Protein 1FWO (pdb70)

Organism: Oryza sativa subsp. japonica (NCBI:txid39947)

Solvent-accessible surface area: 2816 Å² total; per-residue (Å²): 158,106,93,28,81,102,129,35,70,13,108,97,41,27,75,34,66,81,42,65,73,135,179,86,90,84,55,91,55,30,46,46,94,100,202

Radius of gyration: 10.12 Å; Cα contacts (8 Å, |Δi|>4): 50; chains: 1; bounding box: 28×20×8 Å

Sequence (35 aa):
DHVCDDNFSCPAGSTCSSAFGFRNLSLVWGCSPVEDHVCDDNFSCPAGSTCSSAFGFRNLSLVWGCSPVEDHVCDDNFSCPAGSTCSSAFGFRNLSLVWGCSPVEDHVCDDNFSCPAGSTCSSAFGFRNLSLVWGCSPVEDHVCDDNFSCPAGSTCSSAFGFRNLSLVWGCSPVEDHVCDDNFSCPAGSTCSSAFGFRNLSLVWGCSPVEDHVCDDNFSCPAGSTCSSAFGFRNLSLVWGCSPVEDHVCDDNFSCPAGSTCSSAFGFRNLSLVWGCSPVEDHVCDDNFSCPAGSTCSSAFGFRNLSLVWGCSPVEDHVCDDNFSCPAGSTCSSAFGFRNLSLVWGCSPVE

InterPro domains:
  IPR000118 Granulin [PF00396] (397-443)
  IPR000118 Granulin [SM00277] (386-443)
  IPR000169 Cysteine peptidase, cysteine active site [PS00139] (159-170)
  IPR000668 Peptidase C1A, papain C-terminal [PF00112] (141-357)
  IPR000668 Peptidase C1A, papain C-terminal [PR00705] (159-174)
  IPR000668 Peptidase C1A, papain C-terminal [PR00705] (302-312)
  IPR000668 Peptidase C1A, papain C-terminal [PR00705] (317-323)
  IPR000668 Peptidase C1A, papain C-terminal [SM00645] (141-357)
  IPR013128 Peptidase C1A [PTHR12411] (49-356)
  IPR013201 Cathepsin propeptide inhibitor domain (I29) [PF08246] (70-113)
  IPR013201 Cathepsin propeptide inhibitor domain (I29) [SM00848] (52-113)
  IPR025660 Cysteine peptidase, histidine active site [PS00639] (300-310)
  IPR025661 Cysteine peptidase, asparagine active site [PS00640] (317-336)
  IPR037277 Granulin superfamily [G3DSA:2.10.25.160] (381-446)
  IPR038765 Papain-like cysteine peptidase superfamily [SSF54001] (45-357)
  IPR039417 Papain-like cysteine endopeptidase [cd02248] (142-356)

Structure (mmCIF, N/CA/C/O backbone):
data_1FWO
#
_entry.id   1FWO
#
_cell.length_a   1.000
_cell.length_b   1.000
_cell.length_c   1.000
_cell.angle_alpha   90.00
_cell.angle_beta   90.00
_cell.angle_gamma   90.00
#
_symmetry.space_group_name_H-M   'P 1'
#
loop_
_atom_site.group_PDB
_atom_site.id
_atom_site.type_symbol
_atom_site.label_atom_id
_atom_site.label_alt_id
_atom_site.label_comp_id
_atom_site.label_asym_id
_atom_site.label_entity_id
_atom_site.label_seq_id
_atom_site.pdbx_PDB_ins_code
_atom_site.Cartn_x
_atom_site.Cartn_y
_atom_site.Cartn_z
_atom_site.occupancy
_atom_site.B_iso_or_equiv
_atom_site.auth_seq_id
_atom_site.auth_comp_id
_atom_site.auth_asym_id
_atom_site.auth_atom_id
_atom_site.pdbx_PDB_model_num
ATOM 1 N N . ASP A 1 1 ? -12.406 7.155 1.360 1.00 0.00 1 ASP A N 1
ATOM 2 C CA . ASP A 1 1 ? -11.278 6.376 0.771 1.00 0.00 1 ASP A CA 1
ATOM 3 C C . ASP A 1 1 ? -10.052 6.441 1.685 1.00 0.00 1 ASP A C 1
ATOM 4 O O . ASP A 1 1 ? -9.922 7.328 2.504 1.00 0.00 1 ASP A O 1
ATOM 15 N N . HIS A 1 2 ? -9.150 5.507 1.547 1.00 0.00 2 HIS A N 1
ATOM 16 C CA . HIS A 1 2 ? -7.929 5.517 2.405 1.00 0.00 2 HIS A CA 1
ATOM 17 C C . HIS A 1 2 ? -6.739 6.071 1.615 1.00 0.00 2 HIS A C 1
ATOM 18 O O . HIS A 1 2 ? -6.893 6.574 0.519 1.00 0.00 2 HIS A O 1
ATOM 32 N N . VAL A 1 3 ? -5.555 5.984 2.157 1.00 0.00 3 VAL A N 1
ATOM 33 C CA . VAL A 1 3 ? -4.365 6.509 1.426 1.00 0.00 3 VAL A CA 1
ATOM 34 C C . VAL A 1 3 ? -3.073 6.071 2.122 1.00 0.00 3 VAL A C 1
ATOM 35 O O . VAL A 1 3 ? -2.611 6.705 3.050 1.00 0.00 3 VAL A O 1
ATOM 48 N N . CYS A 1 4 ? -2.485 4.993 1.679 1.00 0.00 4 CYS A N 1
ATOM 49 C CA . CYS A 1 4 ? -1.222 4.516 2.314 1.00 0.00 4 CYS A CA 1
ATOM 50 C C . CYS A 1 4 ? -0.014 5.196 1.662 1.00 0.00 4 CYS A C 1
ATOM 51 O O . CYS A 1 4 ? 0.016 5.417 0.468 1.00 0.00 4 CYS A O 1
ATOM 58 N N . ASP A 1 5 ? 0.981 5.529 2.438 1.00 0.00 5 ASP A N 1
ATOM 59 C CA . ASP A 1 5 ? 2.186 6.193 1.862 1.00 0.00 5 ASP A CA 1
ATOM 60 C C . ASP A 1 5 ? 1.777 7.443 1.076 1.00 0.00 5 ASP A C 1
ATOM 61 O O . ASP A 1 5 ? 1.664 8.521 1.624 1.00 0.00 5 ASP A O 1
ATOM 70 N N . ASP A 1 6 ? 1.554 7.308 -0.203 1.00 0.00 6 ASP A N 1
ATOM 71 C CA . ASP A 1 6 ? 1.154 8.491 -1.018 1.00 0.00 6 ASP A CA 1
ATOM 72 C C . ASP A 1 6 ? 0.297 8.047 -2.206 1.00 0.00 6 ASP A C 1
ATOM 73 O O . ASP A 1 6 ? -0.916 8.036 -2.139 1.00 0.00 6 ASP A O 1
ATOM 82 N N . ASN A 1 7 ? 0.918 7.677 -3.293 1.00 0.00 7 ASN A N 1
ATOM 83 C CA . ASN A 1 7 ? 0.139 7.231 -4.483 1.00 0.00 7 ASN A CA 1
ATOM 84 C C . ASN A 1 7 ? -0.576 5.912 -4.179 1.00 0.00 7 ASN A C 1
ATOM 85 O O . ASN A 1 7 ? -0.156 4.855 -4.607 1.00 0.00 7 ASN A O 1
ATOM 96 N N . PHE A 1 8 ? -1.652 5.965 -3.443 1.00 0.00 8 PHE A N 1
ATOM 97 C CA . PHE A 1 8 ? -2.391 4.714 -3.109 1.00 0.00 8 PHE A CA 1
ATOM 98 C C . PHE A 1 8 ? -3.726 5.057 -2.442 1.00 0.00 8 PHE A C 1
ATOM 99 O O . PHE A 1 8 ? -3.890 6.118 -1.874 1.00 0.00 8 PHE A O 1
ATOM 116 N N . SER A 1 9 ? -4.683 4.172 -2.507 1.00 0.00 9 SER A N 1
ATOM 117 C CA . SER A 1 9 ? -6.001 4.463 -1.873 1.00 0.00 9 SER A CA 1
ATOM 118 C C . SER A 1 9 ? -6.903 3.227 -1.911 1.00 0.00 9 SER A C 1
ATOM 119 O O . SER A 1 9 ? -6.826 2.413 -2.809 1.00 0.00 9 SER A O 1
ATOM 127 N N . CYS A 1 10 ? -7.762 3.088 -0.938 1.00 0.00 10 CYS A N 1
ATOM 128 C CA . CYS A 1 10 ? -8.679 1.913 -0.906 1.00 0.00 10 CYS A CA 1
ATOM 129 C C . CYS A 1 10 ? -9.892 2.229 -0.023 1.00 0.00 10 CYS A C 1
ATOM 130 O O . CYS A 1 10 ? -9.741 2.616 1.118 1.00 0.00 10 CYS A O 1
ATOM 137 N N . PRO A 1 11 ? -11.058 2.060 -0.586 1.00 0.00 11 PRO A N 1
ATOM 138 C CA . PRO A 1 11 ? -12.312 2.340 0.159 1.00 0.00 11 PRO A CA 1
ATOM 139 C C . PRO A 1 11 ? -12.541 1.283 1.242 1.00 0.00 11 PRO A C 1
ATOM 140 O O . PRO A 1 11 ? -13.543 0.597 1.252 1.00 0.00 11 PRO A O 1
ATOM 151 N N . ALA A 1 12 ? -11.617 1.146 2.155 1.00 0.00 12 ALA A N 1
ATOM 152 C CA . ALA A 1 12 ? -11.782 0.132 3.236 1.00 0.00 12 ALA A CA 1
ATOM 153 C C . ALA A 1 12 ? -12.255 -1.199 2.648 1.00 0.00 12 ALA A C 1
ATOM 154 O O . ALA A 1 12 ? -12.850 -2.012 3.327 1.00 0.00 12 ALA A O 1
ATOM 161 N N . GLY A 1 13 ? -11.991 -1.431 1.392 1.00 0.00 13 GLY A N 1
ATOM 162 C CA . GLY A 1 13 ? -12.422 -2.711 0.763 1.00 0.00 13 GLY A CA 1
ATOM 163 C C . GLY A 1 13 ? -11.202 -3.610 0.563 1.00 0.00 13 GLY A C 1
ATOM 164 O O . GLY A 1 13 ? -11.257 -4.606 -0.131 1.00 0.00 13 GLY A O 1
ATOM 168 N N . SER A 1 14 ? -10.099 -3.264 1.169 1.00 0.00 14 SER A N 1
ATOM 169 C CA . SER A 1 14 ? -8.869 -4.092 1.020 1.00 0.00 14 SER A CA 1
ATOM 170 C C . SER A 1 14 ? -7.812 -3.639 2.031 1.00 0.00 14 SER A C 1
ATOM 171 O O . SER A 1 14 ? -8.106 -2.937 2.978 1.00 0.00 14 SER A O 1
ATOM 179 N N . THR A 1 15 ? -6.583 -4.034 1.840 1.00 0.00 15 THR A N 1
ATOM 180 C CA . THR A 1 15 ? -5.513 -3.621 2.793 1.00 0.00 15 T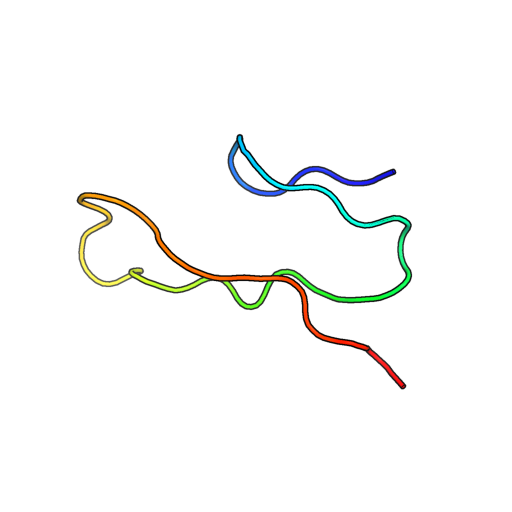HR A CA 1
ATOM 181 C C . THR A 1 15 ? -4.239 -3.250 2.032 1.00 0.00 15 THR A C 1
ATOM 182 O O . THR A 1 15 ? -4.010 -3.705 0.930 1.00 0.00 15 THR A O 1
ATOM 193 N N . CYS A 1 16 ? -3.409 -2.427 2.610 1.00 0.00 16 CYS A N 1
ATOM 194 C CA . CYS A 1 16 ? -2.152 -2.027 1.914 1.00 0.00 16 CYS A CA 1
ATOM 195 C C . CYS A 1 16 ? -1.093 -3.122 2.052 1.00 0.00 16 CYS A C 1
ATOM 196 O O . CYS A 1 16 ? -0.447 -3.249 3.073 1.00 0.00 16 CYS A O 1
ATOM 203 N N . SER A 1 17 ? -0.906 -3.912 1.030 1.00 0.00 17 SER A N 1
ATOM 204 C CA . SER A 1 17 ? 0.117 -4.994 1.104 1.00 0.00 17 SER A CA 1
ATOM 205 C C . SER A 1 17 ? 1.418 -4.440 1.690 1.00 0.00 17 SER A C 1
ATOM 206 O O . SER A 1 17 ? 2.047 -5.055 2.528 1.00 0.00 17 SER A O 1
ATOM 214 N N . SER A 1 18 ? 1.819 -3.278 1.254 1.00 0.00 18 SER A N 1
ATOM 215 C CA . SER A 1 18 ? 3.074 -2.669 1.780 1.00 0.00 18 SER A CA 1
ATOM 216 C C . SER A 1 18 ? 4.279 -3.557 1.463 1.00 0.00 18 SER A C 1
ATOM 217 O O . SER A 1 18 ? 4.389 -4.669 1.942 1.00 0.00 18 SER A O 1
ATOM 225 N N . ALA A 1 19 ? 5.187 -3.068 0.665 1.00 0.00 19 ALA A N 1
ATOM 226 C CA . ALA A 1 19 ? 6.392 -3.871 0.319 1.00 0.00 19 ALA A CA 1
ATOM 227 C C . ALA A 1 19 ? 7.636 -2.981 0.372 1.00 0.00 19 ALA A C 1
ATOM 228 O O . ALA A 1 19 ? 7.563 -1.821 0.725 1.00 0.00 19 ALA A O 1
ATOM 235 N N . PHE A 1 20 ? 8.777 -3.508 0.025 1.00 0.00 20 PHE A N 1
ATOM 236 C CA . PHE A 1 20 ? 10.015 -2.677 0.062 1.00 0.00 20 PHE A CA 1
ATOM 237 C C . PHE A 1 20 ? 10.190 -2.058 1.452 1.00 0.00 20 PHE A C 1
ATOM 238 O O . PHE A 1 20 ? 10.158 -0.854 1.613 1.00 0.00 20 PHE A O 1
ATOM 255 N N . GLY A 1 21 ? 10.369 -2.870 2.459 1.00 0.00 21 GLY A N 1
ATOM 256 C CA . GLY A 1 21 ? 10.539 -2.321 3.835 1.00 0.00 21 GLY A CA 1
ATOM 257 C C . GLY A 1 21 ? 11.957 -2.604 4.336 1.00 0.00 21 GLY A C 1
ATOM 258 O O . GLY A 1 21 ? 12.228 -2.554 5.519 1.00 0.00 21 GLY A O 1
ATOM 262 N N . PHE A 1 22 ? 12.865 -2.900 3.446 1.00 0.00 22 PHE A N 1
ATOM 263 C CA . PHE A 1 22 ? 14.267 -3.186 3.875 1.00 0.00 22 PHE A CA 1
ATOM 264 C C . PHE A 1 22 ? 15.155 -1.961 3.634 1.00 0.00 22 PHE A C 1
ATOM 265 O O . PHE A 1 22 ? 16.361 -2.021 3.763 1.00 0.00 22 PHE A O 1
ATOM 282 N N . ARG A 1 23 ? 14.566 -0.852 3.280 1.00 0.00 23 ARG A N 1
ATOM 283 C CA . ARG A 1 23 ? 15.373 0.378 3.024 1.00 0.00 23 ARG A CA 1
ATOM 284 C C . ARG A 1 23 ? 14.491 1.461 2.395 1.00 0.00 23 ARG A C 1
ATOM 285 O O . ARG A 1 23 ? 14.757 2.640 2.519 1.00 0.00 23 ARG A O 1
ATOM 306 N N . ASN A 1 24 ? 13.444 1.065 1.721 1.00 0.00 24 ASN A N 1
ATOM 307 C CA . ASN A 1 24 ? 12.532 2.057 1.082 1.00 0.00 24 ASN A CA 1
ATOM 308 C C . ASN A 1 24 ? 13.282 2.905 0.050 1.00 0.00 24 ASN A C 1
ATOM 309 O O . ASN A 1 24 ? 13.678 4.022 0.317 1.00 0.00 24 ASN A O 1
ATOM 320 N N . LEU A 1 25 ? 13.461 2.386 -1.134 1.00 0.00 25 LEU A N 1
ATOM 321 C CA . LEU A 1 25 ? 14.163 3.163 -2.197 1.00 0.00 25 LEU A CA 1
ATOM 322 C C . LEU A 1 25 ? 13.236 3.328 -3.404 1.00 0.00 25 LEU A C 1
ATOM 323 O O . LEU A 1 25 ? 13.653 3.722 -4.475 1.00 0.00 25 LEU A O 1
ATOM 339 N N . SER A 1 26 ? 11.977 3.025 -3.232 1.00 0.00 26 SER A N 1
ATOM 340 C CA . SER A 1 26 ? 11.006 3.156 -4.358 1.00 0.00 26 SER A CA 1
ATOM 341 C C . SER A 1 26 ? 9.595 2.804 -3.873 1.00 0.00 26 SER A C 1
ATOM 342 O O . SER A 1 26 ? 8.613 3.345 -4.341 1.00 0.00 26 SER A O 1
ATOM 350 N N . LEU A 1 27 ? 9.492 1.901 -2.934 1.00 0.00 27 LEU A N 1
ATOM 351 C CA . LEU A 1 27 ? 8.150 1.510 -2.411 1.00 0.00 27 LEU A CA 1
ATOM 352 C C . LEU A 1 27 ? 7.255 1.015 -3.549 1.00 0.00 27 LEU A C 1
ATOM 353 O O . LEU A 1 27 ? 6.853 1.772 -4.410 1.00 0.00 27 LEU A O 1
ATOM 369 N N . VAL A 1 28 ? 6.940 -0.252 -3.557 1.00 0.00 28 VAL A N 1
ATOM 370 C CA . VAL A 1 28 ? 6.070 -0.797 -4.638 1.00 0.00 28 VAL A CA 1
ATOM 371 C C . VAL A 1 28 ? 5.175 -1.912 -4.088 1.00 0.00 28 VAL A C 1
ATOM 372 O O . VAL A 1 28 ? 5.632 -2.994 -3.778 1.00 0.00 28 VAL A O 1
ATOM 385 N N . TRP A 1 29 ? 3.901 -1.655 -3.967 1.00 0.00 29 TRP A N 1
ATOM 386 C CA . TRP A 1 29 ? 2.969 -2.698 -3.440 1.00 0.00 29 TRP A CA 1
ATOM 387 C C . TRP A 1 29 ? 1.555 -2.450 -3.976 1.00 0.00 29 TRP A C 1
ATOM 388 O O . TRP A 1 29 ? 1.370 -1.755 -4.955 1.00 0.00 29 TRP A O 1
ATOM 409 N N . GLY A 1 30 ? 0.554 -3.013 -3.352 1.00 0.00 30 GLY A N 1
ATOM 410 C CA . GLY A 1 30 ? -0.837 -2.799 -3.847 1.00 0.00 30 GLY A CA 1
ATOM 411 C C . GLY A 1 30 ? -1.839 -3.027 -2.713 1.00 0.00 30 GLY A C 1
ATOM 412 O O . GLY A 1 30 ? -1.471 -3.187 -1.566 1.00 0.00 30 GLY A O 1
ATOM 416 N N . CYS A 1 31 ? -3.107 -3.042 -3.030 1.00 0.00 31 CYS A N 1
ATOM 417 C CA . CYS A 1 31 ? -4.142 -3.257 -1.979 1.00 0.00 31 CYS A CA 1
ATOM 418 C C . CYS A 1 31 ? -4.602 -4.719 -1.982 1.00 0.00 31 CYS A C 1
ATOM 419 O O . CYS A 1 31 ? -4.716 -5.339 -3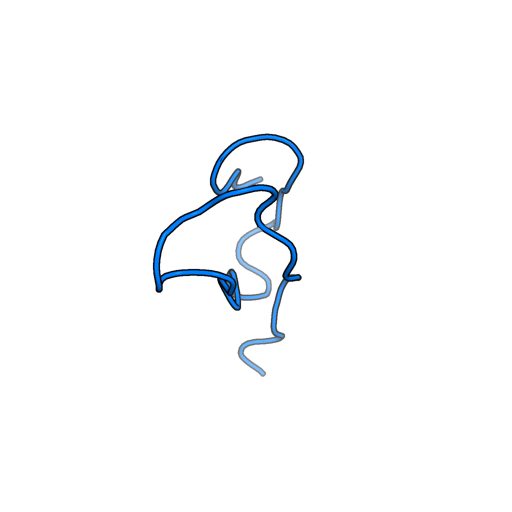.021 1.00 0.00 31 CYS A O 1
ATOM 426 N N . SER A 1 32 ? -4.873 -5.274 -0.831 1.00 0.00 32 SER A N 1
ATOM 427 C CA . SER A 1 32 ? -5.332 -6.693 -0.777 1.00 0.00 32 SER A CA 1
ATOM 428 C C . SER A 1 32 ? -6.793 -6.756 -0.325 1.00 0.00 32 SER A C 1
ATOM 429 O O . SER A 1 32 ? -7.200 -6.035 0.563 1.00 0.00 32 SER A O 1
ATOM 437 N N . PRO A 1 33 ? -7.536 -7.622 -0.960 1.00 0.00 33 PRO A N 1
ATOM 438 C CA . PRO A 1 33 ? -8.972 -7.786 -0.625 1.00 0.00 33 PRO A CA 1
ATOM 439 C C . PRO A 1 33 ? -9.134 -8.523 0.709 1.00 0.00 33 PRO A C 1
ATOM 440 O O . PRO A 1 33 ? -8.706 -9.650 0.863 1.00 0.00 33 PRO A O 1
ATOM 451 N N . VAL A 1 34 ? -9.750 -7.894 1.673 1.00 0.00 34 VAL A N 1
ATOM 452 C CA . VAL A 1 34 ? -9.941 -8.557 2.996 1.00 0.00 34 VAL A CA 1
ATOM 453 C C . VAL A 1 34 ? -10.837 -9.790 2.850 1.00 0.00 34 VAL A C 1
ATOM 454 O O . VAL A 1 34 ? -10.784 -10.706 3.647 1.00 0.00 34 VAL A O 1
ATOM 467 N N . GLU A 1 35 ? -11.662 -9.821 1.839 1.00 0.00 35 GLU A N 1
ATOM 468 C CA . GLU A 1 35 ? -12.562 -10.995 1.645 1.00 0.00 35 GLU A CA 1
ATOM 469 C C . GLU A 1 35 ? -12.988 -11.097 0.178 1.00 0.00 35 GLU A C 1
ATOM 470 O O . GLU A 1 35 ? -12.127 -11.334 -0.654 1.00 0.00 35 GLU A O 1
ATOM 483 N N . ASP A 1 1 ? -12.499 5.843 1.003 1.00 0.00 1 ASP A N 2
ATOM 484 C CA . ASP A 1 1 ? -11.054 5.958 0.651 1.00 0.00 1 ASP A CA 2
ATOM 485 C C . ASP A 1 1 ? -10.221 6.220 1.908 1.00 0.00 1 ASP A C 2
ATOM 486 O O . ASP A 1 1 ? -10.612 6.973 2.777 1.00 0.00 1 ASP A O 2
ATOM 497 N N . HIS A 1 2 ? -9.075 5.605 2.008 1.00 0.00 2 HIS A N 2
ATOM 498 C CA . HIS A 1 2 ? -8.219 5.822 3.208 1.00 0.00 2 HIS A CA 2
ATOM 499 C C . HIS A 1 2 ? -6.849 6.363 2.789 1.00 0.00 2 HIS A C 2
ATOM 500 O O . HIS A 1 2 ? -6.047 6.749 3.616 1.00 0.00 2 HIS A O 2
ATOM 514 N N . VAL A 1 3 ? -6.576 6.392 1.512 1.00 0.00 3 VAL A N 2
ATOM 515 C CA . VAL A 1 3 ? -5.259 6.908 1.040 1.00 0.00 3 VAL A CA 2
ATOM 516 C C . VAL A 1 3 ? -4.120 6.108 1.682 1.00 0.00 3 VAL A C 2
ATOM 517 O O . VAL A 1 3 ? -3.942 6.116 2.883 1.00 0.00 3 VAL A O 2
ATOM 530 N N . CYS A 1 4 ? -3.350 5.414 0.890 1.00 0.00 4 CYS A N 2
ATOM 531 C CA . CYS A 1 4 ? -2.231 4.611 1.459 1.00 0.00 4 CYS A CA 2
ATOM 532 C C . CYS A 1 4 ? -0.880 5.189 1.022 1.00 0.00 4 CYS A C 2
ATOM 533 O O . CYS A 1 4 ? -0.434 4.985 -0.089 1.00 0.00 4 CYS A O 2
ATOM 540 N N . ASP A 1 5 ? -0.228 5.908 1.897 1.00 0.00 5 ASP A N 2
ATOM 541 C CA . ASP A 1 5 ? 1.097 6.501 1.547 1.00 0.00 5 ASP A CA 2
ATOM 542 C C . ASP A 1 5 ? 1.046 7.152 0.161 1.00 0.00 5 ASP A C 2
ATOM 543 O O . ASP A 1 5 ? 1.904 6.930 -0.671 1.00 0.00 5 ASP A O 2
ATOM 552 N N . ASP A 1 6 ? 0.053 7.960 -0.091 1.00 0.00 6 ASP A N 2
ATOM 553 C CA . ASP A 1 6 ? -0.046 8.629 -1.420 1.00 0.00 6 ASP A CA 2
ATOM 554 C C . ASP A 1 6 ? 0.040 7.592 -2.543 1.00 0.00 6 ASP A C 2
ATOM 555 O O . ASP A 1 6 ? 0.155 6.407 -2.298 1.00 0.00 6 ASP A O 2
ATOM 564 N N . ASN A 1 7 ? -0.020 8.029 -3.772 1.00 0.00 7 ASN A N 2
ATOM 565 C CA . ASN A 1 7 ? 0.050 7.069 -4.911 1.00 0.00 7 ASN A CA 2
ATOM 566 C C . ASN A 1 7 ? -0.803 5.837 -4.611 1.00 0.00 7 ASN A C 2
ATOM 567 O O . ASN A 1 7 ? -0.546 4.755 -5.105 1.00 0.00 7 ASN A O 2
ATOM 578 N N . PHE A 1 8 ? -1.814 5.988 -3.803 1.00 0.00 8 PHE A N 2
ATOM 579 C CA . PHE A 1 8 ? -2.678 4.822 -3.470 1.00 0.00 8 PHE A CA 2
ATOM 580 C C . PHE A 1 8 ? -3.902 5.280 -2.678 1.00 0.00 8 PHE A C 2
ATOM 581 O O . PHE A 1 8 ? -3.906 6.334 -2.073 1.00 0.00 8 PHE A O 2
ATOM 598 N N . SER A 1 9 ? -4.937 4.490 -2.668 1.00 0.00 9 SER A N 2
ATOM 599 C CA . SER A 1 9 ? -6.158 4.871 -1.906 1.00 0.00 9 SER A CA 2
ATOM 600 C C . SER A 1 9 ? -6.656 3.674 -1.094 1.00 0.00 9 SER A C 2
ATOM 601 O O . SER A 1 9 ? -6.328 3.520 0.066 1.00 0.00 9 SER A O 2
ATOM 609 N N . CYS A 1 10 ? -7.437 2.825 -1.702 1.00 0.00 10 CYS A N 2
ATOM 610 C CA . CYS A 1 10 ? -7.958 1.627 -0.979 1.00 0.00 10 CYS A CA 2
ATOM 611 C C . CYS A 1 10 ? -8.722 2.053 0.279 1.00 0.00 10 CYS A C 2
ATOM 612 O O . CYS A 1 10 ? -8.159 2.647 1.176 1.00 0.00 10 CYS A O 2
ATOM 619 N N . PRO A 1 11 ? -9.986 1.728 0.305 1.00 0.00 11 PRO A N 2
ATOM 620 C CA . PRO A 1 11 ? -10.831 2.082 1.469 1.00 0.00 11 PRO A CA 2
ATOM 621 C C . PRO A 1 11 ? -10.475 1.198 2.665 1.00 0.00 11 PRO A C 2
ATOM 622 O O . PRO A 1 11 ? -9.412 0.612 2.721 1.00 0.00 11 PRO A O 2
ATOM 633 N N . ALA A 1 12 ? -11.353 1.098 3.623 1.00 0.00 12 ALA A N 2
ATOM 634 C CA . ALA A 1 12 ? -11.058 0.251 4.813 1.00 0.00 12 ALA A CA 2
ATOM 635 C C . ALA A 1 12 ? -11.045 -1.227 4.415 1.00 0.00 12 ALA A C 2
ATOM 636 O O . ALA A 1 12 ? -10.418 -2.046 5.057 1.00 0.00 12 ALA A O 2
ATOM 643 N N . GLY A 1 13 ? -11.731 -1.571 3.361 1.00 0.00 13 GLY A N 2
ATOM 644 C CA . GLY A 1 13 ? -11.758 -2.995 2.923 1.00 0.00 13 GLY A CA 2
ATOM 645 C C . GLY A 1 13 ? -10.380 -3.400 2.398 1.00 0.00 13 GLY A C 2
ATOM 646 O O . GLY A 1 13 ? -9.677 -4.174 3.013 1.00 0.00 13 GLY A O 2
ATOM 650 N N . SER A 1 14 ? -9.989 -2.884 1.262 1.00 0.00 14 SER A N 2
ATOM 651 C CA . SER A 1 14 ? -8.655 -3.243 0.693 1.00 0.00 14 SER A CA 2
ATOM 652 C C . SER A 1 14 ? -7.601 -3.313 1.802 1.00 0.00 14 SER A C 2
ATOM 653 O O . SER A 1 14 ? -7.791 -2.801 2.887 1.00 0.00 14 SER A O 2
ATOM 661 N N . THR A 1 15 ? -6.494 -3.953 1.541 1.00 0.00 15 THR A N 2
ATOM 662 C CA . THR A 1 15 ? -5.435 -4.065 2.584 1.00 0.00 15 THR A CA 2
ATOM 663 C C . THR A 1 15 ? -4.098 -3.538 2.056 1.00 0.00 15 THR A C 2
ATOM 664 O O . THR A 1 15 ? -3.613 -3.966 1.028 1.00 0.00 15 THR A O 2
ATOM 675 N N . CYS A 1 16 ? -3.492 -2.618 2.758 1.00 0.00 16 CYS A N 2
ATOM 676 C CA . CYS A 1 16 ? -2.181 -2.074 2.303 1.00 0.00 16 CYS A CA 2
ATOM 677 C C . CYS A 1 16 ? -1.046 -2.780 3.052 1.00 0.00 16 CYS A C 2
ATOM 678 O O . CYS A 1 16 ? -0.855 -2.581 4.235 1.00 0.00 16 CYS A O 2
ATOM 685 N N . SER A 1 17 ? -0.304 -3.613 2.376 1.00 0.00 17 SER A N 2
ATOM 686 C CA . SER A 1 17 ? 0.804 -4.344 3.056 1.00 0.00 17 SER A CA 2
ATOM 687 C C . SER A 1 17 ? 2.145 -3.632 2.849 1.00 0.00 17 SER A C 2
ATOM 688 O O . SER A 1 17 ? 3.019 -3.687 3.692 1.00 0.00 17 SER A O 2
ATOM 696 N N . SER A 1 18 ? 2.323 -2.976 1.736 1.00 0.00 18 SER A N 2
ATOM 697 C CA . SER A 1 18 ? 3.619 -2.280 1.487 1.00 0.00 18 SER A CA 2
ATOM 698 C C . SER A 1 18 ? 4.740 -3.316 1.342 1.00 0.00 18 SER A C 2
ATOM 699 O O . SER A 1 18 ? 4.981 -4.106 2.234 1.00 0.00 18 SER A O 2
ATOM 707 N N . ALA A 1 19 ? 5.421 -3.331 0.226 1.00 0.00 19 ALA A N 2
ATOM 708 C CA . ALA A 1 19 ? 6.513 -4.333 0.040 1.00 0.00 19 ALA A CA 2
ATOM 709 C C . ALA A 1 19 ? 7.549 -3.832 -0.973 1.00 0.00 19 ALA A C 2
ATOM 710 O O . ALA A 1 19 ? 7.677 -2.648 -1.215 1.00 0.00 19 ALA A O 2
ATOM 717 N N . PHE A 1 20 ? 8.290 -4.733 -1.565 1.00 0.00 20 PHE A N 2
ATOM 718 C CA . PHE A 1 20 ? 9.321 -4.322 -2.562 1.00 0.00 20 PHE A CA 2
ATOM 719 C C . PHE A 1 20 ? 9.252 -5.228 -3.802 1.00 0.00 20 PHE A C 2
ATOM 720 O O . PHE A 1 20 ? 8.262 -5.247 -4.507 1.00 0.00 20 PHE A O 2
ATOM 737 N N . GLY A 1 21 ? 10.290 -5.978 -4.082 1.00 0.00 21 GLY A N 2
ATOM 738 C CA . GLY A 1 21 ? 10.262 -6.869 -5.278 1.00 0.00 21 GLY A CA 2
ATOM 739 C C . GLY A 1 21 ? 11.248 -8.022 -5.085 1.00 0.00 21 GLY A C 2
ATOM 740 O O . GLY A 1 21 ? 11.142 -8.793 -4.152 1.00 0.00 21 GLY A O 2
ATOM 744 N N . PHE A 1 22 ? 12.207 -8.149 -5.963 1.00 0.00 22 PHE A N 2
ATOM 745 C CA . PHE A 1 22 ? 13.197 -9.258 -5.832 1.00 0.00 22 PHE A CA 2
ATOM 746 C C . PHE A 1 22 ? 14.444 -8.777 -5.082 1.00 0.00 22 PHE A C 2
ATOM 747 O O . PHE A 1 22 ? 15.422 -9.488 -4.962 1.00 0.00 22 PHE A O 2
ATOM 764 N N . ARG A 1 23 ? 14.418 -7.575 -4.573 1.00 0.00 23 ARG A N 2
ATOM 765 C CA . ARG A 1 23 ? 15.602 -7.051 -3.832 1.00 0.00 23 ARG A CA 2
ATOM 766 C C . ARG A 1 23 ? 15.223 -5.780 -3.067 1.00 0.00 23 ARG A C 2
ATOM 767 O O . ARG A 1 23 ? 15.428 -5.675 -1.874 1.00 0.00 23 ARG A O 2
ATOM 788 N N . ASN A 1 24 ? 14.665 -4.814 -3.746 1.00 0.00 24 ASN A N 2
ATOM 789 C CA . ASN A 1 24 ? 14.265 -3.551 -3.060 1.00 0.00 24 ASN A CA 2
ATOM 790 C C . ASN A 1 24 ? 13.499 -2.646 -4.031 1.00 0.00 24 ASN A C 2
ATOM 791 O O . ASN A 1 24 ? 12.313 -2.432 -3.882 1.00 0.00 24 ASN A O 2
ATOM 802 N N . LEU A 1 25 ? 14.163 -2.115 -5.023 1.00 0.00 25 LEU A N 2
ATOM 803 C CA . LEU A 1 25 ? 13.464 -1.228 -5.998 1.00 0.00 25 LEU A CA 2
ATOM 804 C C . LEU A 1 25 ? 12.504 -0.288 -5.263 1.00 0.00 25 LEU A C 2
ATOM 805 O O . LEU A 1 25 ? 11.427 0.012 -5.739 1.00 0.00 25 LEU A O 2
ATOM 821 N N . SER A 1 26 ? 12.883 0.173 -4.102 1.00 0.00 26 SER A N 2
ATOM 822 C CA . SER A 1 26 ? 11.986 1.087 -3.336 1.00 0.00 26 SER A CA 2
ATOM 823 C C . SER A 1 26 ? 10.726 0.336 -2.900 1.00 0.00 26 SER A C 2
ATOM 824 O O . SER A 1 26 ? 10.452 -0.754 -3.361 1.00 0.00 26 SER A O 2
ATOM 832 N N . LEU A 1 27 ? 9.958 0.909 -2.015 1.00 0.00 27 LEU A N 2
ATOM 833 C CA . LEU A 1 27 ? 8.718 0.224 -1.554 1.00 0.00 27 LEU A CA 2
ATOM 834 C C . LEU A 1 27 ? 7.963 -0.362 -2.752 1.00 0.00 27 LEU A C 2
ATOM 835 O O . LEU A 1 27 ? 8.206 -1.476 -3.163 1.00 0.00 27 LEU A O 2
ATOM 851 N N . VAL A 1 28 ? 7.054 0.386 -3.320 1.00 0.00 28 VAL A N 2
ATOM 852 C CA . VAL A 1 28 ? 6.290 -0.126 -4.497 1.00 0.00 28 VAL A CA 2
ATOM 853 C C . VAL A 1 28 ? 5.489 -1.378 -4.125 1.00 0.00 28 VAL A C 2
ATOM 854 O O . VAL A 1 28 ? 6.041 -2.438 -3.903 1.00 0.00 28 VAL A O 2
ATOM 867 N N . TRP A 1 29 ? 4.189 -1.265 -4.065 1.00 0.00 29 TRP A N 2
ATOM 868 C CA . TRP A 1 29 ? 3.347 -2.451 -3.718 1.00 0.00 29 TRP A CA 2
ATOM 869 C C . TRP A 1 29 ? 1.989 -2.353 -4.421 1.00 0.00 29 TRP A C 2
ATOM 870 O O . TRP A 1 29 ? 1.819 -1.595 -5.355 1.00 0.00 29 TRP A O 2
ATOM 891 N N . GLY A 1 30 ? 1.024 -3.121 -3.990 1.00 0.00 30 GLY A N 2
ATOM 892 C CA . GLY A 1 30 ? -0.313 -3.071 -4.648 1.00 0.00 30 GLY A CA 2
ATOM 893 C C . GLY A 1 30 ? -1.414 -2.920 -3.595 1.00 0.00 30 GLY A C 2
ATOM 894 O O . GLY A 1 30 ? -1.287 -2.170 -2.649 1.00 0.00 30 GLY A O 2
ATOM 898 N N . CYS A 1 31 ? -2.503 -3.626 -3.760 1.00 0.00 31 CYS A N 2
ATOM 899 C CA . CYS A 1 31 ? -3.623 -3.521 -2.777 1.00 0.00 31 CYS A CA 2
ATOM 900 C C . CYS A 1 31 ? -4.663 -4.614 -3.051 1.00 0.00 31 CYS A C 2
ATOM 901 O O . CYS A 1 31 ? -4.970 -4.917 -4.186 1.00 0.00 31 CYS A O 2
ATOM 908 N N . SER A 1 32 ? -5.204 -5.212 -2.022 1.00 0.00 32 SER A N 2
ATOM 909 C CA . SER A 1 32 ? -6.218 -6.286 -2.240 1.00 0.00 32 SER A CA 2
ATOM 910 C C . SER A 1 32 ? -7.354 -6.169 -1.220 1.00 0.00 32 SER A C 2
ATOM 911 O O . SER A 1 32 ? -7.174 -5.630 -0.146 1.00 0.00 32 SER A O 2
ATOM 919 N N . PRO A 1 33 ? -8.493 -6.686 -1.599 1.00 0.00 33 PRO A N 2
ATOM 920 C CA . PRO A 1 33 ? -9.683 -6.648 -0.714 1.00 0.00 33 PRO A CA 2
ATOM 921 C C . PRO A 1 33 ? -9.549 -7.684 0.407 1.00 0.00 33 PRO A C 2
ATOM 922 O O . PRO A 1 33 ? -10.218 -8.698 0.415 1.00 0.00 33 PRO A O 2
ATOM 933 N N . VAL A 1 34 ? -8.687 -7.432 1.354 1.00 0.00 34 VAL A N 2
ATOM 934 C CA . VAL A 1 34 ? -8.501 -8.396 2.480 1.00 0.00 34 VAL A CA 2
ATOM 935 C C . VAL A 1 34 ? -8.521 -9.838 1.965 1.00 0.00 34 VAL A C 2
ATOM 936 O O . VAL A 1 34 ? -9.215 -10.684 2.493 1.00 0.00 34 VAL A O 2
ATOM 949 N N . GLU A 1 35 ? -7.764 -10.128 0.942 1.00 0.00 35 GLU A N 2
ATOM 950 C CA . GLU A 1 35 ? -7.745 -11.518 0.403 1.00 0.00 35 GLU A CA 2
ATOM 951 C C . GLU A 1 35 ? -9.163 -11.960 0.027 1.00 0.00 35 GLU A C 2
ATOM 952 O O . GLU A 1 35 ? -9.715 -12.781 0.741 1.00 0.00 35 GLU A O 2
ATOM 965 N N . ASP A 1 1 ? -12.325 7.868 1.744 1.00 0.00 1 ASP A N 3
ATOM 966 C CA . ASP A 1 1 ? -11.382 6.893 1.116 1.00 0.00 1 ASP A CA 3
ATOM 967 C C . ASP A 1 1 ? -10.062 6.862 1.892 1.00 0.00 1 ASP A C 3
ATOM 968 O O . ASP A 1 1 ? -9.536 7.886 2.281 1.00 0.00 1 ASP A O 3
ATOM 979 N N . HIS A 1 2 ? -9.523 5.696 2.119 1.00 0.00 2 HIS A N 3
ATOM 980 C CA . HIS A 1 2 ? -8.238 5.602 2.872 1.00 0.00 2 HIS A CA 3
ATOM 981 C C . HIS A 1 2 ? -7.051 5.816 1.930 1.00 0.00 2 HIS A C 3
ATOM 982 O O . HIS A 1 2 ? -7.136 5.579 0.742 1.00 0.00 2 HIS A O 3
ATOM 996 N N . VAL A 1 3 ? -5.940 6.255 2.456 1.00 0.00 3 VAL A N 3
ATOM 997 C CA . VAL A 1 3 ? -4.738 6.476 1.597 1.00 0.00 3 VAL A CA 3
ATOM 998 C C . VAL A 1 3 ? -3.631 5.501 2.010 1.00 0.00 3 VAL A C 3
ATOM 999 O O . VAL A 1 3 ? -3.024 5.642 3.052 1.00 0.00 3 VAL A O 3
ATOM 1012 N N . CYS A 1 4 ? -3.378 4.504 1.208 1.00 0.00 4 CYS A N 3
ATOM 1013 C CA . CYS A 1 4 ? -2.327 3.508 1.562 1.00 0.00 4 CYS A CA 3
ATOM 1014 C C . CYS A 1 4 ? -0.926 4.095 1.362 1.00 0.00 4 CYS A C 3
ATOM 1015 O O . CYS A 1 4 ? -0.476 4.286 0.250 1.00 0.00 4 CYS A O 3
ATOM 1022 N N . ASP A 1 5 ? -0.235 4.369 2.438 1.00 0.00 5 ASP A N 3
ATOM 1023 C CA . ASP A 1 5 ? 1.147 4.932 2.337 1.00 0.00 5 ASP A CA 3
ATOM 1024 C C . ASP A 1 5 ? 1.266 5.894 1.151 1.00 0.00 5 ASP A C 3
ATOM 1025 O O . ASP A 1 5 ? 2.203 5.827 0.381 1.00 0.00 5 ASP A O 3
ATOM 1034 N N . ASP A 1 6 ? 0.329 6.788 0.996 1.00 0.00 6 ASP A N 3
ATOM 1035 C CA . ASP A 1 6 ? 0.404 7.747 -0.143 1.00 0.00 6 ASP A CA 3
ATOM 1036 C C . ASP A 1 6 ? 0.556 6.988 -1.463 1.00 0.00 6 ASP A C 3
ATOM 1037 O O . ASP A 1 6 ? 0.593 5.773 -1.492 1.00 0.00 6 ASP A O 3
ATOM 1046 N N . ASN A 1 7 ? 0.645 7.693 -2.557 1.00 0.00 7 ASN A N 3
ATOM 1047 C CA . ASN A 1 7 ? 0.794 7.013 -3.875 1.00 0.00 7 ASN A CA 3
ATOM 1048 C C . ASN A 1 7 ? -0.478 6.235 -4.214 1.00 0.00 7 ASN A C 3
ATOM 1049 O O . ASN A 1 7 ? -1.128 6.488 -5.209 1.00 0.00 7 ASN A O 3
ATOM 1060 N N . PHE A 1 8 ? -0.840 5.288 -3.393 1.00 0.00 8 PHE A N 3
ATOM 1061 C CA . PHE A 1 8 ? -2.070 4.495 -3.670 1.00 0.00 8 PHE A CA 3
ATOM 1062 C C . PHE A 1 8 ? -3.155 4.824 -2.643 1.00 0.00 8 PHE A C 3
ATOM 1063 O O . PHE A 1 8 ? -2.884 5.367 -1.590 1.00 0.00 8 PHE A O 3
ATOM 1080 N N . SER A 1 9 ? -4.384 4.500 -2.939 1.00 0.00 9 SER A N 3
ATOM 1081 C CA . SER A 1 9 ? -5.485 4.793 -1.978 1.00 0.00 9 SER A CA 3
ATOM 1082 C C . SER A 1 9 ? -6.487 3.638 -1.959 1.00 0.00 9 SER A C 3
ATOM 1083 O O . SER A 1 9 ? -6.739 3.004 -2.966 1.00 0.00 9 SER A O 3
ATOM 1091 N N . CYS A 1 10 ? -7.063 3.360 -0.824 1.00 0.00 10 CYS A N 3
ATOM 1092 C CA . CYS A 1 10 ? -8.048 2.246 -0.740 1.00 0.00 10 CYS A CA 3
ATOM 1093 C C . CYS A 1 10 ? -9.249 2.668 0.109 1.00 0.00 10 CYS A C 3
ATOM 1094 O O . CYS A 1 10 ? -9.143 3.547 0.941 1.00 0.00 10 CYS A O 3
ATOM 1101 N N . PRO A 1 11 ? -10.355 2.024 -0.135 1.00 0.00 11 PRO A N 3
ATOM 1102 C CA . PRO A 1 11 ? -11.599 2.332 0.612 1.00 0.00 11 PRO A CA 3
ATOM 1103 C C . PRO A 1 11 ? -11.500 1.828 2.055 1.00 0.00 11 PRO A C 3
ATOM 1104 O O . PRO A 1 11 ? -11.091 2.546 2.946 1.00 0.00 11 PRO A O 3
ATOM 1115 N N . ALA A 1 12 ? -11.872 0.600 2.294 1.00 0.00 12 ALA A N 3
ATOM 1116 C CA . ALA A 1 12 ? -11.799 0.056 3.680 1.00 0.00 12 ALA A CA 3
ATOM 1117 C C . ALA A 1 12 ? -11.756 -1.474 3.643 1.00 0.00 12 ALA A C 3
ATOM 1118 O O . ALA A 1 12 ? -11.042 -2.104 4.396 1.00 0.00 12 ALA A O 3
ATOM 1125 N N . GLY A 1 13 ? -12.517 -2.073 2.770 1.00 0.00 13 GLY A N 3
ATOM 1126 C CA . GLY A 1 13 ? -12.525 -3.560 2.684 1.00 0.00 13 GLY A CA 3
ATOM 1127 C C . GLY A 1 13 ? -11.196 -4.050 2.109 1.00 0.00 13 GLY A C 3
ATOM 1128 O O . GLY A 1 13 ? -10.932 -5.235 2.057 1.00 0.00 13 GLY A O 3
ATOM 1132 N N . SER A 1 14 ? -10.354 -3.151 1.674 1.00 0.00 14 SER A N 3
ATOM 1133 C CA . SER A 1 14 ? -9.043 -3.575 1.103 1.00 0.00 14 SER A CA 3
ATOM 1134 C C . SER A 1 14 ? -7.894 -3.109 2.000 1.00 0.00 14 SER A C 3
ATOM 1135 O O . SER A 1 14 ? -8.069 -2.281 2.872 1.00 0.00 14 SER A O 3
ATOM 1143 N N . THR A 1 15 ? -6.720 -3.634 1.790 1.00 0.00 15 THR A N 3
ATOM 1144 C CA . THR A 1 15 ? -5.556 -3.225 2.625 1.00 0.00 15 THR A CA 3
ATOM 1145 C C . THR A 1 15 ? -4.254 -3.464 1.853 1.00 0.00 15 THR A C 3
ATOM 1146 O O . THR A 1 15 ? -4.149 -4.379 1.061 1.00 0.00 15 THR A O 3
ATOM 1157 N N . CYS A 1 16 ? -3.261 -2.650 2.080 1.00 0.00 16 CYS A N 3
ATOM 1158 C CA . CYS A 1 16 ? -1.969 -2.835 1.359 1.00 0.00 16 CYS A CA 3
ATOM 1159 C C . CYS A 1 16 ? -0.868 -3.238 2.344 1.00 0.00 16 CYS A C 3
ATOM 1160 O O . CYS A 1 16 ? -1.053 -3.199 3.544 1.00 0.00 16 CYS A O 3
ATOM 1167 N N . SER A 1 17 ? 0.272 -3.630 1.847 1.00 0.00 17 SER A N 3
ATOM 1168 C CA . SER A 1 17 ? 1.376 -4.042 2.760 1.00 0.00 17 SER A CA 3
ATOM 1169 C C . SER A 1 17 ? 2.585 -3.117 2.596 1.00 0.00 17 SER A C 3
ATOM 1170 O O . SER A 1 17 ? 3.373 -2.948 3.505 1.00 0.00 17 SER A O 3
ATOM 1178 N N . SER A 1 18 ? 2.741 -2.521 1.445 1.00 0.00 18 SER A N 3
ATOM 1179 C CA . SER A 1 18 ? 3.905 -1.611 1.233 1.00 0.00 18 SER A CA 3
ATOM 1180 C C . SER A 1 18 ? 5.213 -2.370 1.472 1.00 0.00 18 SER A C 3
ATOM 1181 O O . SER A 1 18 ? 5.507 -2.785 2.575 1.00 0.00 18 SER A O 3
ATOM 1189 N N . ALA A 1 19 ? 6.002 -2.561 0.448 1.00 0.00 19 ALA A N 3
ATOM 1190 C CA . ALA A 1 19 ? 7.285 -3.298 0.632 1.00 0.00 19 ALA A CA 3
ATOM 1191 C C . ALA A 1 19 ? 8.299 -2.896 -0.442 1.00 0.00 19 ALA A C 3
ATOM 1192 O O . ALA A 1 19 ? 8.065 -2.001 -1.231 1.00 0.00 19 ALA A O 3
ATOM 1199 N N . PHE A 1 20 ? 9.427 -3.554 -0.474 1.00 0.00 20 PHE A N 3
ATOM 1200 C CA . PHE A 1 20 ? 10.464 -3.215 -1.493 1.00 0.00 20 PHE A CA 3
ATOM 1201 C C . PHE A 1 20 ? 11.294 -4.458 -1.828 1.00 0.00 20 PHE A C 3
ATOM 1202 O O . PHE A 1 20 ? 11.308 -4.923 -2.951 1.00 0.00 20 PHE A O 3
ATOM 1219 N N . GLY A 1 21 ? 11.987 -4.996 -0.862 1.00 0.00 21 GLY A N 3
ATOM 1220 C CA . GLY A 1 21 ? 12.818 -6.206 -1.121 1.00 0.00 21 GLY A CA 3
ATOM 1221 C C . GLY A 1 21 ? 14.143 -6.087 -0.366 1.00 0.00 21 GLY A C 3
ATOM 1222 O O . GLY A 1 21 ? 14.270 -5.322 0.568 1.00 0.00 21 GLY A O 3
ATOM 1226 N N . PHE A 1 22 ? 15.132 -6.841 -0.763 1.00 0.00 22 PHE A N 3
ATOM 1227 C CA . PHE A 1 22 ? 16.448 -6.770 -0.066 1.00 0.00 22 PHE A CA 3
ATOM 1228 C C . PHE A 1 22 ? 17.030 -5.356 -0.176 1.00 0.00 22 PHE A C 3
ATOM 1229 O O . PHE A 1 22 ? 17.913 -4.980 0.568 1.00 0.00 22 PHE A O 3
ATOM 1246 N N . ARG A 1 23 ? 16.540 -4.571 -1.097 1.00 0.00 23 ARG A N 3
ATOM 1247 C CA . ARG A 1 23 ? 17.066 -3.183 -1.248 1.00 0.00 23 ARG A CA 3
ATOM 1248 C C . ARG A 1 23 ? 16.382 -2.248 -0.247 1.00 0.00 23 ARG A C 3
ATOM 1249 O O . ARG A 1 23 ? 17.018 -1.436 0.394 1.00 0.00 23 ARG A O 3
ATOM 1270 N N . ASN A 1 24 ? 15.089 -2.359 -0.107 1.00 0.00 24 ASN A N 3
ATOM 1271 C CA . ASN A 1 24 ? 14.362 -1.479 0.854 1.00 0.00 24 ASN A CA 3
ATOM 1272 C C . ASN A 1 24 ? 14.397 -0.024 0.381 1.00 0.00 24 ASN A C 3
ATOM 1273 O O . ASN A 1 24 ? 14.568 0.889 1.163 1.00 0.00 24 ASN A O 3
ATOM 1284 N N . LEU A 1 25 ? 14.235 0.201 -0.895 1.00 0.00 25 LEU A N 3
ATOM 1285 C CA . LEU A 1 25 ? 14.256 1.599 -1.415 1.00 0.00 25 LEU A CA 3
ATOM 1286 C C . LEU A 1 25 ? 13.465 1.692 -2.724 1.00 0.00 25 LEU A C 3
ATOM 1287 O O . LEU A 1 25 ? 13.621 2.623 -3.489 1.00 0.00 25 LEU A O 3
ATOM 1303 N N . SER A 1 26 ? 12.617 0.735 -2.986 1.00 0.00 26 SER A N 3
ATOM 1304 C CA . SER A 1 26 ? 11.816 0.770 -4.244 1.00 0.00 26 SER A CA 3
ATOM 1305 C C . SER A 1 26 ? 10.383 0.308 -3.968 1.00 0.00 26 SER A C 3
ATOM 1306 O O . SER A 1 26 ? 10.082 -0.870 -3.999 1.00 0.00 26 SER A O 3
ATOM 1314 N N . LEU A 1 27 ? 9.496 1.226 -3.700 1.00 0.00 27 LEU A N 3
ATOM 1315 C CA . LEU A 1 27 ? 8.082 0.844 -3.422 1.00 0.00 27 LEU A CA 3
ATOM 1316 C C . LEU A 1 27 ? 7.557 -0.082 -4.524 1.00 0.00 27 LEU A C 3
ATOM 1317 O O . LEU A 1 27 ? 7.535 0.273 -5.686 1.00 0.00 27 LEU A O 3
ATOM 1333 N N . VAL A 1 28 ? 7.137 -1.267 -4.170 1.00 0.00 28 VAL A N 3
ATOM 1334 C CA . VAL A 1 28 ? 6.617 -2.214 -5.199 1.00 0.00 28 VAL A CA 3
ATOM 1335 C C . VAL A 1 28 ? 5.345 -2.908 -4.696 1.00 0.00 28 VAL A C 3
ATOM 1336 O O . VAL A 1 28 ? 5.354 -4.080 -4.371 1.00 0.00 28 VAL A O 3
ATOM 1349 N N . TRP A 1 29 ? 4.251 -2.199 -4.632 1.00 0.00 29 TRP A N 3
ATOM 1350 C CA . TRP A 1 29 ? 2.983 -2.826 -4.151 1.00 0.00 29 TRP A CA 3
ATOM 1351 C C . TRP A 1 29 ? 1.778 -1.960 -4.535 1.00 0.00 29 TRP A C 3
ATOM 1352 O O . TRP A 1 29 ? 1.856 -1.127 -5.416 1.00 0.00 29 TRP A O 3
ATOM 1373 N N . GLY A 1 30 ? 0.664 -2.152 -3.879 1.00 0.00 30 GLY A N 3
ATOM 1374 C CA . GLY A 1 30 ? -0.544 -1.341 -4.207 1.00 0.00 30 GLY A CA 3
ATOM 1375 C C . GLY A 1 30 ? -1.620 -1.568 -3.142 1.00 0.00 30 GLY A C 3
ATOM 1376 O O . GLY A 1 30 ? -1.540 -1.053 -2.045 1.00 0.00 30 GLY A O 3
ATOM 1380 N N . CYS A 1 31 ? -2.628 -2.335 -3.459 1.00 0.00 31 CYS A N 3
ATOM 1381 C CA . CYS A 1 31 ? -3.710 -2.596 -2.465 1.00 0.00 31 CYS A CA 3
ATOM 1382 C C . CYS A 1 31 ? -4.331 -3.974 -2.712 1.00 0.00 31 CYS A C 3
ATOM 1383 O O . CYS A 1 31 ? -4.102 -4.594 -3.730 1.00 0.00 31 CYS A O 3
ATOM 1390 N N . SER A 1 32 ? -5.113 -4.457 -1.786 1.00 0.00 32 SER A N 3
ATOM 1391 C CA . SER A 1 32 ? -5.745 -5.795 -1.968 1.00 0.00 32 SER A CA 3
ATOM 1392 C C . SER A 1 32 ? -6.953 -5.937 -1.038 1.00 0.00 32 SER A C 3
ATOM 1393 O O . SER A 1 32 ? -6.985 -5.359 0.031 1.00 0.00 32 SER A O 3
ATOM 1401 N N . PRO A 1 33 ? -7.911 -6.704 -1.482 1.00 0.00 33 PRO A N 3
ATOM 1402 C CA . PRO A 1 33 ? -9.140 -6.927 -0.684 1.00 0.00 33 PRO A CA 3
ATOM 1403 C C . PRO A 1 33 ? -8.852 -7.867 0.488 1.00 0.00 33 PRO A C 3
ATOM 1404 O O . PRO A 1 33 ? -7.971 -8.701 0.425 1.00 0.00 33 PRO A O 3
ATOM 1415 N N . VAL A 1 34 ? -9.588 -7.740 1.557 1.00 0.00 34 VAL A N 3
ATOM 1416 C CA . VAL A 1 34 ? -9.354 -8.626 2.733 1.00 0.00 34 VAL A CA 3
ATOM 1417 C C . VAL A 1 34 ? -10.436 -9.709 2.802 1.00 0.00 34 VAL A C 3
ATOM 1418 O O . VAL A 1 34 ? -11.053 -9.919 3.827 1.00 0.00 34 VAL A O 3
ATOM 1431 N N . GLU A 1 35 ? -10.669 -10.397 1.717 1.00 0.00 35 GLU A N 3
ATOM 1432 C CA . GLU A 1 35 ? -11.709 -11.466 1.719 1.00 0.00 35 GLU A CA 3
ATOM 1433 C C . GLU A 1 35 ? -11.426 -12.475 2.833 1.00 0.00 35 GLU A C 3
ATOM 1434 O O . GLU A 1 35 ? -10.652 -13.388 2.597 1.00 0.00 35 GLU A O 3
ATOM 1447 N N . ASP A 1 1 ? -12.741 6.872 2.804 1.00 0.00 1 ASP A N 4
ATOM 1448 C CA . ASP A 1 1 ? -11.677 6.242 1.969 1.00 0.00 1 ASP A CA 4
ATOM 1449 C C . ASP A 1 1 ? -10.350 6.217 2.731 1.00 0.00 1 ASP A C 4
ATOM 1450 O O . ASP A 1 1 ? -10.028 7.129 3.467 1.00 0.00 1 ASP A O 4
ATOM 1461 N N . HIS A 1 2 ? -9.577 5.179 2.561 1.00 0.00 2 HIS A N 4
ATOM 1462 C CA . HIS A 1 2 ? -8.271 5.096 3.275 1.00 0.00 2 HIS A CA 4
ATOM 1463 C C . HIS A 1 2 ? -7.130 5.486 2.332 1.00 0.00 2 HIS A C 4
ATOM 1464 O O . HIS A 1 2 ? -7.353 5.927 1.222 1.00 0.00 2 HIS A O 4
ATOM 1478 N N . VAL A 1 3 ? -5.907 5.327 2.763 1.00 0.00 3 VAL A N 4
ATOM 1479 C CA . VAL A 1 3 ? -4.760 5.692 1.884 1.00 0.00 3 VAL A CA 4
ATOM 1480 C C . VAL A 1 3 ? -3.561 4.779 2.157 1.00 0.00 3 VAL A C 4
ATOM 1481 O O . VAL A 1 3 ? -3.146 4.599 3.285 1.00 0.00 3 VAL A O 4
ATOM 1494 N N . CYS A 1 4 ? -3.000 4.205 1.129 1.00 0.00 4 CYS A N 4
ATOM 1495 C CA . CYS A 1 4 ? -1.823 3.308 1.318 1.00 0.00 4 CYS A CA 4
ATOM 1496 C C . CYS A 1 4 ? -0.704 3.723 0.361 1.00 0.00 4 CYS A C 4
ATOM 1497 O O . CYS A 1 4 ? -0.919 3.872 -0.826 1.00 0.00 4 CYS A O 4
ATOM 1504 N N . ASP A 1 5 ? 0.485 3.916 0.862 1.00 0.00 5 ASP A N 4
ATOM 1505 C CA . ASP A 1 5 ? 1.608 4.324 -0.031 1.00 0.00 5 ASP A CA 4
ATOM 1506 C C . ASP A 1 5 ? 1.312 5.708 -0.635 1.00 0.00 5 ASP A C 4
ATOM 1507 O O . ASP A 1 5 ? 1.982 6.163 -1.539 1.00 0.00 5 ASP A O 4
ATOM 1516 N N . ASP A 1 6 ? 0.314 6.380 -0.126 1.00 0.00 6 ASP A N 4
ATOM 1517 C CA . ASP A 1 6 ? -0.034 7.735 -0.649 1.00 0.00 6 ASP A CA 4
ATOM 1518 C C . ASP A 1 6 ? -0.596 7.640 -2.074 1.00 0.00 6 ASP A C 4
ATOM 1519 O O . ASP A 1 6 ? -1.795 7.624 -2.274 1.00 0.00 6 ASP A O 4
ATOM 1528 N N . ASN A 1 7 ? 0.252 7.588 -3.067 1.00 0.00 7 ASN A N 4
ATOM 1529 C CA . ASN A 1 7 ? -0.253 7.506 -4.470 1.00 0.00 7 ASN A CA 4
ATOM 1530 C C . ASN A 1 7 ? -1.295 6.388 -4.597 1.00 0.00 7 ASN A C 4
ATOM 1531 O O . ASN A 1 7 ? -2.186 6.451 -5.422 1.00 0.00 7 ASN A O 4
ATOM 1542 N N . PHE A 1 8 ? -1.198 5.371 -3.783 1.00 0.00 8 PHE A N 4
ATOM 1543 C CA . PHE A 1 8 ? -2.194 4.259 -3.854 1.00 0.00 8 PHE A CA 4
ATOM 1544 C C . PHE A 1 8 ? -3.195 4.389 -2.702 1.00 0.00 8 PHE A C 4
ATOM 1545 O O . PHE A 1 8 ? -2.870 4.882 -1.639 1.00 0.00 8 PHE A O 4
ATOM 1562 N N . SER A 1 9 ? -4.412 3.958 -2.899 1.00 0.00 9 SER A N 4
ATOM 1563 C CA . SER A 1 9 ? -5.423 4.070 -1.808 1.00 0.00 9 SER A CA 4
ATOM 1564 C C . SER A 1 9 ? -6.463 2.949 -1.916 1.00 0.00 9 SER A C 4
ATOM 1565 O O . SER A 1 9 ? -6.569 2.280 -2.925 1.00 0.00 9 SER A O 4
ATOM 1573 N N . CYS A 1 10 ? -7.233 2.744 -0.880 1.00 0.00 10 CYS A N 4
ATOM 1574 C CA . CYS A 1 10 ? -8.269 1.671 -0.912 1.00 0.00 10 CYS A CA 4
ATOM 1575 C C . CY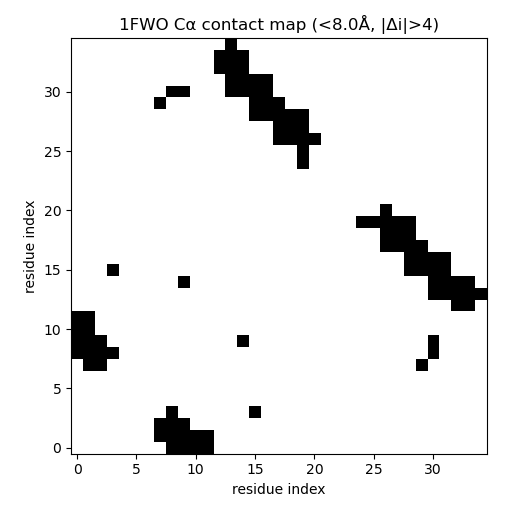S A 1 10 ? -9.509 2.120 -0.127 1.00 0.00 10 CYS A C 4
ATOM 1576 O O . CYS A 1 10 ? -9.394 2.694 0.938 1.00 0.00 10 CYS A O 4
ATOM 1583 N N . PRO A 1 11 ? -10.659 1.852 -0.691 1.00 0.00 11 PRO A N 4
ATOM 1584 C CA . PRO A 1 11 ? -11.940 2.244 -0.048 1.00 0.00 11 PRO A CA 4
ATOM 1585 C C . PRO A 1 11 ? -12.258 1.342 1.151 1.00 0.00 11 PRO A C 4
ATOM 1586 O O . PRO A 1 11 ? -13.152 0.522 1.099 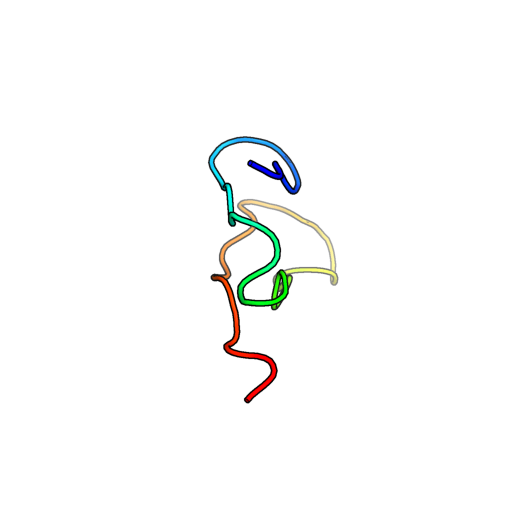1.00 0.00 11 PRO A O 4
ATOM 1597 N N . ALA A 1 12 ? -11.539 1.494 2.232 1.00 0.00 12 ALA A N 4
ATOM 1598 C CA . ALA A 1 12 ? -11.807 0.650 3.437 1.00 0.00 12 ALA A CA 4
ATOM 1599 C C . ALA A 1 12 ? -12.100 -0.798 3.033 1.00 0.00 12 ALA A C 4
ATOM 1600 O O . ALA A 1 12 ? -12.780 -1.522 3.732 1.00 0.00 12 ALA A O 4
ATOM 1607 N N . GLY A 1 13 ? -11.592 -1.226 1.912 1.00 0.00 13 GLY A N 4
ATOM 1608 C CA . GLY A 1 13 ? -11.841 -2.626 1.466 1.00 0.00 13 GLY A CA 4
ATOM 1609 C C . GLY A 1 13 ? -10.515 -3.272 1.066 1.00 0.00 13 GLY A C 4
ATOM 1610 O O . GLY A 1 13 ? -10.409 -3.909 0.037 1.00 0.00 13 GLY A O 4
ATOM 1614 N N . SER A 1 14 ? -9.501 -3.110 1.871 1.00 0.00 14 SER A N 4
ATOM 1615 C CA . SER A 1 14 ? -8.180 -3.711 1.534 1.00 0.00 14 SER A CA 4
ATOM 1616 C C . SER A 1 14 ? -7.197 -3.511 2.692 1.00 0.00 14 SER A C 4
ATOM 1617 O O . SER A 1 14 ? -7.591 -3.310 3.824 1.00 0.00 14 SER A O 4
ATOM 1625 N N . THR A 1 15 ? -5.922 -3.569 2.420 1.00 0.00 15 THR A N 4
ATOM 1626 C CA . THR A 1 15 ? -4.919 -3.387 3.508 1.00 0.00 15 THR A CA 4
ATOM 1627 C C . THR A 1 15 ? -3.647 -2.738 2.954 1.00 0.00 15 THR A C 4
ATOM 1628 O O . THR A 1 15 ? -3.009 -3.267 2.066 1.00 0.00 15 THR A O 4
ATOM 1639 N N . CYS A 1 16 ? -3.270 -1.601 3.473 1.00 0.00 16 CYS A N 4
ATOM 1640 C CA . CYS A 1 16 ? -2.033 -0.928 2.973 1.00 0.00 16 CYS A CA 4
ATOM 1641 C C . CYS A 1 16 ? -0.803 -1.764 3.342 1.00 0.00 16 CYS A C 4
ATOM 1642 O O . CYS A 1 16 ? -0.354 -1.757 4.472 1.00 0.00 16 CYS A O 4
ATOM 1649 N N . SER A 1 17 ? -0.260 -2.491 2.403 1.00 0.00 17 SER A N 4
ATOM 1650 C CA . SER A 1 17 ? 0.935 -3.334 2.711 1.00 0.00 17 SER A CA 4
ATOM 1651 C C . SER A 1 17 ? 2.194 -2.743 2.071 1.00 0.00 17 SER A C 4
ATOM 1652 O O . SER A 1 17 ? 2.211 -2.407 0.904 1.00 0.00 17 SER A O 4
ATOM 1660 N N . SER A 1 18 ? 3.250 -2.620 2.827 1.00 0.00 18 SER A N 4
ATOM 1661 C CA . SER A 1 18 ? 4.510 -2.056 2.263 1.00 0.00 18 SER A CA 4
ATOM 1662 C C . SER A 1 18 ? 5.355 -3.172 1.636 1.00 0.00 18 SER A C 4
ATOM 1663 O O . SER A 1 18 ? 5.642 -4.172 2.263 1.00 0.00 18 SER A O 4
ATOM 1671 N N . ALA A 1 19 ? 5.752 -3.006 0.404 1.00 0.00 19 ALA A N 4
ATOM 1672 C CA . ALA A 1 19 ? 6.576 -4.056 -0.264 1.00 0.00 19 ALA A CA 4
ATOM 1673 C C . ALA A 1 19 ? 6.952 -3.613 -1.680 1.00 0.00 19 ALA A C 4
ATOM 1674 O O . ALA A 1 19 ? 6.418 -2.656 -2.203 1.00 0.00 19 ALA A O 4
ATOM 1681 N N . PHE A 1 20 ? 7.867 -4.301 -2.307 1.00 0.00 20 PHE A N 4
ATOM 1682 C CA . PHE A 1 20 ? 8.269 -3.910 -3.692 1.00 0.00 20 PHE A CA 4
ATOM 1683 C C . PHE A 1 20 ? 8.084 -5.086 -4.653 1.00 0.00 20 PHE A C 4
ATOM 1684 O O . PHE A 1 20 ? 7.105 -5.165 -5.368 1.00 0.00 20 PHE A O 4
ATOM 1701 N N . GLY A 1 21 ? 9.017 -5.998 -4.685 1.00 0.00 21 GLY A N 4
ATOM 1702 C CA . GLY A 1 21 ? 8.885 -7.156 -5.612 1.00 0.00 21 GLY A CA 4
ATOM 1703 C C . GLY A 1 21 ? 9.460 -8.416 -4.963 1.00 0.00 21 GLY A C 4
ATOM 1704 O O . GLY A 1 21 ? 8.739 -9.333 -4.625 1.00 0.00 21 GLY A O 4
ATOM 1708 N N . PHE A 1 22 ? 10.754 -8.476 -4.799 1.00 0.00 22 PHE A N 4
ATOM 1709 C CA . PHE A 1 22 ? 11.362 -9.690 -4.184 1.00 0.00 22 PHE A CA 4
ATOM 1710 C C . PHE A 1 22 ? 12.742 -9.374 -3.600 1.00 0.00 22 PHE A C 4
ATOM 1711 O O . PHE A 1 22 ? 13.134 -9.920 -2.589 1.00 0.00 22 PHE A O 4
ATOM 1728 N N . ARG A 1 23 ? 13.487 -8.511 -4.234 1.00 0.00 23 ARG A N 4
ATOM 1729 C CA . ARG A 1 23 ? 14.846 -8.184 -3.713 1.00 0.00 23 ARG A CA 4
ATOM 1730 C C . ARG A 1 23 ? 14.835 -6.855 -2.951 1.00 0.00 23 ARG A C 4
ATOM 1731 O O . ARG A 1 23 ? 14.672 -6.821 -1.747 1.00 0.00 23 ARG A O 4
ATOM 1752 N N . ASN A 1 24 ? 15.022 -5.761 -3.639 1.00 0.00 24 ASN A N 4
ATOM 1753 C CA . ASN A 1 24 ? 15.036 -4.441 -2.944 1.00 0.00 24 ASN A CA 4
ATOM 1754 C C . ASN A 1 24 ? 14.779 -3.303 -3.937 1.00 0.00 24 ASN A C 4
ATOM 1755 O O . ASN A 1 24 ? 15.611 -2.439 -4.132 1.00 0.00 24 ASN A O 4
ATOM 1766 N N . LEU A 1 25 ? 13.634 -3.290 -4.559 1.00 0.00 25 LEU A N 4
ATOM 1767 C CA . LEU A 1 25 ? 13.328 -2.201 -5.531 1.00 0.00 25 LEU A CA 4
ATOM 1768 C C . LEU A 1 25 ? 12.622 -1.049 -4.814 1.00 0.00 25 LEU A C 4
ATOM 1769 O O . LEU A 1 25 ? 11.662 -0.491 -5.308 1.00 0.00 25 LEU A O 4
ATOM 1785 N N . SER A 1 26 ? 13.083 -0.694 -3.643 1.00 0.00 26 SER A N 4
ATOM 1786 C CA . SER A 1 26 ? 12.432 0.415 -2.885 1.00 0.00 26 SER A CA 4
ATOM 1787 C C . SER A 1 26 ? 11.059 -0.043 -2.391 1.00 0.00 26 SER A C 4
ATOM 1788 O O . SER A 1 26 ? 10.790 -1.221 -2.306 1.00 0.00 26 SER A O 4
ATOM 1796 N N . LEU A 1 27 ? 10.185 0.870 -2.063 1.00 0.00 27 LEU A N 4
ATOM 1797 C CA . LEU A 1 27 ? 8.837 0.455 -1.579 1.00 0.00 27 LEU A CA 4
ATOM 1798 C C . LEU A 1 27 ? 8.000 -0.076 -2.747 1.00 0.00 27 LEU A C 4
ATOM 1799 O O . LEU A 1 27 ? 8.040 -1.246 -3.064 1.00 0.00 27 LEU A O 4
ATOM 1815 N N . VAL A 1 28 ? 7.248 0.775 -3.391 1.00 0.00 28 VAL A N 4
ATOM 1816 C CA . VAL A 1 28 ? 6.412 0.317 -4.541 1.00 0.00 28 VAL A CA 4
ATOM 1817 C C . VAL A 1 28 ? 5.339 -0.668 -4.067 1.00 0.00 28 VAL A C 4
ATOM 1818 O O . VAL A 1 28 ? 5.445 -1.862 -4.275 1.00 0.00 28 VAL A O 4
ATOM 1831 N N . TRP A 1 29 ? 4.301 -0.182 -3.442 1.00 0.00 29 TRP A N 4
ATOM 1832 C CA . TRP A 1 29 ? 3.221 -1.097 -2.968 1.00 0.00 29 TRP A CA 4
ATOM 1833 C C . TRP A 1 29 ? 1.880 -0.364 -2.929 1.00 0.00 29 TRP A C 4
ATOM 1834 O O . TRP A 1 29 ? 1.776 0.784 -3.312 1.00 0.00 29 TRP A O 4
ATOM 1855 N N . GLY A 1 30 ? 0.850 -1.020 -2.466 1.00 0.00 30 GLY A N 4
ATOM 1856 C CA . GLY A 1 30 ? -0.485 -0.363 -2.400 1.00 0.00 30 GLY A CA 4
ATOM 1857 C C . GLY A 1 30 ? -1.342 -1.050 -1.337 1.00 0.00 30 GLY A C 4
ATOM 1858 O O . GLY A 1 30 ? -0.985 -1.101 -0.176 1.00 0.00 30 GLY A O 4
ATOM 1862 N N . CYS A 1 31 ? -2.470 -1.582 -1.722 1.00 0.00 31 CYS A N 4
ATOM 1863 C CA . CYS A 1 31 ? -3.345 -2.267 -0.729 1.00 0.00 31 CYS A CA 4
ATOM 1864 C C . CYS A 1 31 ? -4.098 -3.425 -1.388 1.00 0.00 31 CYS A C 4
ATOM 1865 O O . CYS A 1 31 ? -4.655 -3.290 -2.460 1.00 0.00 31 CYS A O 4
ATOM 1872 N N . SER A 1 32 ? -4.118 -4.565 -0.752 1.00 0.00 32 SER A N 4
ATOM 1873 C CA . SER A 1 32 ? -4.834 -5.736 -1.335 1.00 0.00 32 SER A CA 4
ATOM 1874 C C . SER A 1 32 ? -6.255 -5.823 -0.770 1.00 0.00 32 SER A C 4
ATOM 1875 O O . SER A 1 32 ? -6.511 -5.388 0.335 1.00 0.00 32 SER A O 4
ATOM 1883 N N . PRO A 1 33 ? -7.135 -6.387 -1.553 1.00 0.00 33 PRO A N 4
ATOM 1884 C CA . PRO A 1 33 ? -8.547 -6.538 -1.126 1.00 0.00 33 PRO A CA 4
ATOM 1885 C C . PRO A 1 33 ? -8.665 -7.616 -0.043 1.00 0.00 33 PRO A C 4
ATOM 1886 O O . PRO A 1 33 ? -8.191 -8.722 -0.202 1.00 0.00 33 PRO A O 4
ATOM 1897 N N . VAL A 1 34 ? -9.291 -7.299 1.057 1.00 0.00 34 VAL A N 4
ATOM 1898 C CA . VAL A 1 34 ? -9.434 -8.306 2.148 1.00 0.00 34 VAL A CA 4
ATOM 1899 C C . VAL A 1 34 ? -10.730 -9.102 1.968 1.00 0.00 34 VAL A C 4
ATOM 1900 O O . VAL A 1 34 ? -11.390 -9.455 2.925 1.00 0.00 34 VAL A O 4
ATOM 1913 N N . GLU A 1 35 ? -11.100 -9.387 0.749 1.00 0.00 35 GLU A N 4
ATOM 1914 C CA . GLU A 1 35 ? -12.353 -10.161 0.511 1.00 0.00 35 GLU A CA 4
ATOM 1915 C C . GLU A 1 35 ? -12.362 -10.732 -0.909 1.00 0.00 35 GLU A C 4
ATOM 1916 O O . GLU A 1 35 ? -11.838 -11.818 -1.094 1.00 0.00 35 GLU A O 4
ATOM 1929 N N . ASP A 1 1 ? -12.161 6.342 2.759 1.00 0.00 1 ASP A N 5
ATOM 1930 C CA . ASP A 1 1 ? -11.297 5.268 2.190 1.00 0.00 1 ASP A CA 5
ATOM 1931 C C . ASP A 1 1 ? -9.960 5.217 2.935 1.00 0.00 1 ASP A C 5
ATOM 1932 O O . ASP A 1 1 ? -9.761 5.901 3.919 1.00 0.00 1 ASP A O 5
ATOM 1943 N N . HIS A 1 2 ? -9.042 4.412 2.473 1.00 0.00 2 HIS A N 5
ATOM 1944 C CA . HIS A 1 2 ? -7.718 4.323 3.157 1.00 0.00 2 HIS A CA 5
ATOM 1945 C C . HIS A 1 2 ? -6.592 4.632 2.169 1.00 0.00 2 HIS A C 5
ATOM 1946 O O . HIS A 1 2 ? -6.725 4.431 0.978 1.00 0.00 2 HIS A O 5
ATOM 1960 N N . VAL A 1 3 ? -5.485 5.121 2.654 1.00 0.00 3 VAL A N 5
ATOM 1961 C CA . VAL A 1 3 ? -4.354 5.445 1.741 1.00 0.00 3 VAL A CA 5
ATOM 1962 C C . VAL A 1 3 ? -3.082 4.722 2.191 1.00 0.00 3 VAL A C 5
ATOM 1963 O O . VAL A 1 3 ? -2.676 4.810 3.334 1.00 0.00 3 VAL A O 5
ATOM 1976 N N . CYS A 1 4 ? -2.451 4.009 1.300 1.00 0.00 4 CYS A N 5
ATOM 1977 C CA . CYS A 1 4 ? -1.204 3.280 1.671 1.00 0.00 4 CYS A CA 5
ATOM 1978 C C . CYS A 1 4 ? 0.012 4.182 1.453 1.00 0.00 4 CYS A C 5
ATOM 1979 O O . CYS A 1 4 ? 0.957 4.164 2.218 1.00 0.00 4 CYS A O 5
ATOM 1986 N N . ASP A 1 5 ? -0.005 4.972 0.415 1.00 0.00 5 ASP A N 5
ATOM 1987 C CA . ASP A 1 5 ? 1.148 5.876 0.146 1.00 0.00 5 ASP A CA 5
ATOM 1988 C C . ASP A 1 5 ? 0.695 7.066 -0.701 1.00 0.00 5 ASP A C 5
ATOM 1989 O O . ASP A 1 5 ? -0.197 6.956 -1.518 1.00 0.00 5 ASP A O 5
ATOM 1998 N N . ASP A 1 6 ? 1.304 8.203 -0.512 1.00 0.00 6 ASP A N 5
ATOM 1999 C CA . ASP A 1 6 ? 0.912 9.403 -1.303 1.00 0.00 6 ASP A CA 5
ATOM 2000 C C . A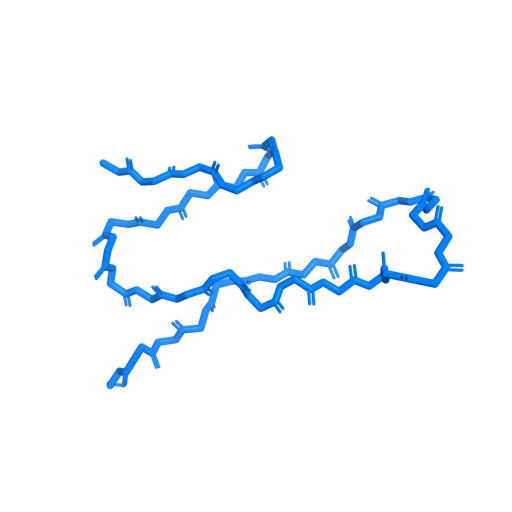SP A 1 6 ? 0.686 9.022 -2.771 1.00 0.00 6 ASP A C 5
ATOM 2001 O O . ASP A 1 6 ? -0.116 9.622 -3.460 1.00 0.00 6 ASP A O 5
ATOM 2010 N N . ASN A 1 7 ? 1.385 8.030 -3.255 1.00 0.00 7 ASN A N 5
ATOM 2011 C CA . ASN A 1 7 ? 1.203 7.619 -4.677 1.00 0.00 7 ASN A CA 5
ATOM 2012 C C . ASN A 1 7 ? 0.331 6.359 -4.757 1.00 0.00 7 ASN A C 5
ATOM 2013 O O . ASN A 1 7 ? 0.447 5.567 -5.671 1.00 0.00 7 ASN A O 5
ATOM 2024 N N . PHE A 1 8 ? -0.541 6.174 -3.805 1.00 0.00 8 PHE A N 5
ATOM 2025 C CA . PHE A 1 8 ? -1.424 4.971 -3.821 1.00 0.00 8 PHE A CA 5
ATOM 2026 C C . PHE A 1 8 ? -2.649 5.212 -2.936 1.00 0.00 8 PHE A C 5
ATOM 2027 O O . PHE A 1 8 ? -2.747 6.214 -2.256 1.00 0.00 8 PHE A O 5
ATOM 2044 N N . SER A 1 9 ? -3.588 4.305 -2.940 1.00 0.00 9 SER A N 5
ATOM 2045 C CA . SER A 1 9 ? -4.804 4.493 -2.098 1.00 0.00 9 SER A CA 5
ATOM 2046 C C . SER A 1 9 ? -5.607 3.191 -2.025 1.00 0.00 9 SER A C 5
ATOM 2047 O O . SER A 1 9 ? -5.155 2.147 -2.450 1.00 0.00 9 SER A O 5
ATOM 2055 N N . CYS A 1 10 ? -6.797 3.247 -1.491 1.00 0.00 10 CYS A N 5
ATOM 2056 C CA . CYS A 1 10 ? -7.628 2.014 -1.394 1.00 0.00 10 CYS A CA 5
ATOM 2057 C C . CYS A 1 10 ? -8.899 2.288 -0.586 1.00 0.00 10 CYS A C 5
ATOM 2058 O O . CYS A 1 10 ? -8.901 3.106 0.313 1.00 0.00 10 CYS A O 5
ATOM 2065 N N . PRO A 1 11 ? -9.940 1.584 -0.937 1.00 0.00 11 PRO A N 5
ATOM 2066 C CA . PRO A 1 11 ? -11.237 1.742 -0.238 1.00 0.00 11 PRO A CA 5
ATOM 2067 C C . PRO A 1 11 ? -11.182 1.075 1.139 1.00 0.00 11 PRO A C 5
ATOM 2068 O O . PRO A 1 11 ? -10.121 0.845 1.685 1.00 0.00 11 PRO A O 5
ATOM 2079 N N . ALA A 1 12 ? -12.315 0.760 1.702 1.00 0.00 12 ALA A N 5
ATOM 2080 C CA . ALA A 1 12 ? -12.325 0.105 3.042 1.00 0.00 12 ALA A CA 5
ATOM 2081 C C . ALA A 1 12 ? -12.361 -1.418 2.886 1.00 0.00 12 ALA A C 5
ATOM 2082 O O . ALA A 1 12 ? -12.181 -2.153 3.836 1.00 0.00 12 ALA A O 5
ATOM 2089 N N . GLY A 1 13 ? -12.596 -1.896 1.694 1.00 0.00 13 GLY A N 5
ATOM 2090 C CA . GLY A 1 13 ? -12.649 -3.370 1.479 1.00 0.00 13 GLY A CA 5
ATOM 2091 C C . GLY A 1 13 ? -11.229 -3.930 1.368 1.00 0.00 13 GLY A C 5
ATOM 2092 O O . GLY A 1 13 ? -10.979 -5.077 1.681 1.00 0.00 13 GLY A O 5
ATOM 2096 N N . SER A 1 14 ? -10.296 -3.133 0.923 1.00 0.00 14 SER A N 5
ATOM 2097 C CA . SER A 1 14 ? -8.896 -3.630 0.793 1.00 0.00 14 SER A CA 5
ATOM 2098 C C . SER A 1 14 ? -8.039 -3.109 1.950 1.00 0.00 14 SER A C 5
ATOM 2099 O O . SER A 1 14 ? -8.513 -2.395 2.813 1.00 0.00 14 SER A O 5
ATOM 2107 N N . THR A 1 15 ? -6.782 -3.459 1.975 1.00 0.00 15 THR A N 5
ATOM 2108 C CA . THR A 1 15 ? -5.898 -2.983 3.076 1.00 0.00 15 THR A CA 5
ATOM 2109 C C . THR A 1 15 ? -4.527 -2.589 2.521 1.00 0.00 15 THR A C 5
ATOM 2110 O O . THR A 1 15 ? -4.179 -2.917 1.403 1.00 0.00 15 THR A O 5
ATOM 2121 N N . CYS A 1 16 ? -3.747 -1.887 3.294 1.00 0.00 16 CYS A N 5
ATOM 2122 C CA . CYS A 1 16 ? -2.399 -1.470 2.816 1.00 0.00 16 CYS A CA 5
ATOM 2123 C C . CYS A 1 16 ? -1.361 -2.543 3.151 1.00 0.00 16 CYS A C 5
ATOM 2124 O O . CYS A 1 16 ? -1.060 -2.792 4.301 1.00 0.00 16 CYS A O 5
ATOM 2131 N N . SER A 1 17 ? -0.811 -3.183 2.155 1.00 0.00 17 SER A N 5
ATOM 2132 C CA . SER A 1 17 ? 0.209 -4.238 2.422 1.00 0.00 17 SER A CA 5
ATOM 2133 C C . SER A 1 17 ? 1.459 -3.610 3.051 1.00 0.00 17 SER A C 5
ATOM 2134 O O . SER A 1 17 ? 1.450 -3.222 4.202 1.00 0.00 17 SER A O 5
ATOM 2142 N N . SER A 1 18 ? 2.536 -3.496 2.311 1.00 0.00 18 SER A N 5
ATOM 2143 C CA . SER A 1 18 ? 3.771 -2.883 2.884 1.00 0.00 18 SER A CA 5
ATOM 2144 C C . SER A 1 18 ? 4.972 -3.116 1.961 1.00 0.00 18 SER A C 5
ATOM 2145 O O . SER A 1 18 ? 5.455 -4.222 1.818 1.00 0.00 18 SER A O 5
ATOM 2153 N N . ALA A 1 19 ? 5.460 -2.076 1.344 1.00 0.00 19 ALA A N 5
ATOM 2154 C CA . ALA A 1 19 ? 6.637 -2.215 0.437 1.00 0.00 19 ALA A CA 5
ATOM 2155 C C . ALA A 1 19 ? 6.283 -3.059 -0.788 1.00 0.00 19 ALA A C 5
ATOM 2156 O O . ALA A 1 19 ? 5.169 -3.517 -0.941 1.00 0.00 19 ALA A O 5
ATOM 2163 N N . PHE A 1 20 ? 7.225 -3.248 -1.669 1.00 0.00 20 PHE A N 5
ATOM 2164 C CA . PHE A 1 20 ? 6.956 -4.043 -2.899 1.00 0.00 20 PHE A CA 5
ATOM 2165 C C . PHE A 1 20 ? 6.232 -5.349 -2.552 1.00 0.00 20 PHE A C 5
ATOM 2166 O O . PHE A 1 20 ? 5.987 -5.649 -1.400 1.00 0.00 20 PHE A O 5
ATOM 2183 N N . GLY A 1 21 ? 5.883 -6.124 -3.543 1.00 0.00 21 GLY A N 5
ATOM 2184 C CA . GLY A 1 21 ? 5.167 -7.404 -3.275 1.00 0.00 21 GLY A CA 5
ATOM 2185 C C . GLY A 1 21 ? 6.157 -8.571 -3.291 1.00 0.00 21 GLY A C 5
ATOM 2186 O O . GLY A 1 21 ? 5.796 -9.703 -3.042 1.00 0.00 21 GLY A O 5
ATOM 2190 N N . PHE A 1 22 ? 7.401 -8.309 -3.580 1.00 0.00 22 PHE A N 5
ATOM 2191 C CA . PHE A 1 22 ? 8.403 -9.414 -3.606 1.00 0.00 22 PHE A CA 5
ATOM 2192 C C . PHE A 1 22 ? 9.712 -8.950 -2.956 1.00 0.00 22 PHE A C 5
ATOM 2193 O O . PHE A 1 22 ? 9.855 -8.970 -1.750 1.00 0.00 22 PHE A O 5
ATOM 2210 N N . ARG A 1 23 ? 10.668 -8.527 -3.740 1.00 0.00 23 ARG A N 5
ATOM 2211 C CA . ARG A 1 23 ? 11.955 -8.061 -3.151 1.00 0.00 23 ARG A CA 5
ATOM 2212 C C . ARG A 1 23 ? 11.752 -6.715 -2.449 1.00 0.00 23 ARG A C 5
ATOM 2213 O O . ARG A 1 23 ? 10.675 -6.409 -1.974 1.00 0.00 23 ARG A O 5
ATOM 2234 N N . ASN A 1 24 ? 12.773 -5.908 -2.383 1.00 0.00 24 ASN A N 5
ATOM 2235 C CA . ASN A 1 24 ? 12.638 -4.581 -1.715 1.00 0.00 24 ASN A CA 5
ATOM 2236 C C . ASN A 1 24 ? 13.033 -3.465 -2.688 1.00 0.00 24 ASN A C 5
ATOM 2237 O O . ASN A 1 24 ? 13.752 -2.550 -2.341 1.00 0.00 24 ASN A O 5
ATOM 2248 N N . LEU A 1 25 ? 12.567 -3.541 -3.904 1.00 0.00 25 LEU A N 5
ATOM 2249 C CA . LEU A 1 25 ? 12.910 -2.494 -4.910 1.00 0.00 25 LEU A CA 5
ATOM 2250 C C . LEU A 1 25 ? 12.863 -1.100 -4.273 1.00 0.00 25 LEU A C 5
ATOM 2251 O O . LEU A 1 25 ? 13.595 -0.208 -4.653 1.00 0.00 25 LEU A O 5
ATOM 2267 N N . SER A 1 26 ? 12.010 -0.906 -3.305 1.00 0.00 26 SER A N 5
ATOM 2268 C CA . SER A 1 26 ? 11.922 0.429 -2.643 1.00 0.00 26 SER A CA 5
ATOM 2269 C C . SER A 1 26 ? 10.830 0.413 -1.567 1.00 0.00 26 SER A C 5
ATOM 2270 O O . SER A 1 26 ? 11.111 0.299 -0.391 1.00 0.00 26 SER A O 5
ATOM 2278 N N . LEU A 1 27 ? 9.585 0.521 -1.954 1.00 0.00 27 LEU A N 5
ATOM 2279 C CA . LEU A 1 27 ? 8.494 0.506 -0.936 1.00 0.00 27 LEU A CA 5
ATOM 2280 C C . LEU A 1 27 ? 7.110 0.520 -1.603 1.00 0.00 27 LEU A C 5
ATOM 2281 O O . LEU A 1 27 ? 6.133 0.929 -1.009 1.00 0.00 27 LEU A O 5
ATOM 2297 N N . VAL A 1 28 ? 7.012 0.063 -2.824 1.00 0.00 28 VAL A N 5
ATOM 2298 C CA . VAL A 1 28 ? 5.683 0.046 -3.502 1.00 0.00 28 VAL A CA 5
ATOM 2299 C C . VAL A 1 28 ? 4.640 -0.552 -2.554 1.00 0.00 28 VAL A C 5
ATOM 2300 O O . VAL A 1 28 ? 4.964 -1.014 -1.481 1.00 0.00 28 VAL A O 5
ATOM 2313 N N . TRP A 1 29 ? 3.393 -0.543 -2.923 1.00 0.00 29 TRP A N 5
ATOM 2314 C CA . TRP A 1 29 ? 2.363 -1.111 -2.011 1.00 0.00 29 TRP A CA 5
ATOM 2315 C C . TRP A 1 29 ? 1.444 -2.071 -2.766 1.00 0.00 29 TRP A C 5
ATOM 2316 O O . TRP A 1 29 ? 1.005 -1.795 -3.866 1.00 0.00 29 TRP A O 5
ATOM 2337 N N . GLY A 1 30 ? 1.155 -3.202 -2.183 1.00 0.00 30 GLY A N 5
ATOM 2338 C CA . GLY A 1 30 ? 0.269 -4.187 -2.864 1.00 0.00 30 GLY A CA 5
ATOM 2339 C C . GLY A 1 30 ? -1.071 -4.266 -2.134 1.00 0.00 30 GLY A C 5
ATOM 2340 O O . GLY A 1 30 ? -1.304 -5.156 -1.338 1.00 0.00 30 GLY A O 5
ATOM 2344 N N . CYS A 1 31 ? -1.957 -3.346 -2.396 1.00 0.00 31 CYS A N 5
ATOM 2345 C CA . CYS A 1 31 ? -3.283 -3.374 -1.717 1.00 0.00 31 CYS A CA 5
ATOM 2346 C C . CYS A 1 31 ? -3.939 -4.746 -1.901 1.00 0.00 31 CYS A C 5
ATOM 2347 O O . CYS A 1 31 ? -3.734 -5.413 -2.895 1.00 0.00 31 CYS A O 5
ATOM 2354 N N . SER A 1 32 ? -4.723 -5.172 -0.947 1.00 0.00 32 SER A N 5
ATOM 2355 C CA . SER A 1 32 ? -5.386 -6.502 -1.069 1.00 0.00 32 SER A CA 5
ATOM 2356 C C . SER A 1 32 ? -6.782 -6.461 -0.443 1.00 0.00 32 SER A C 5
ATOM 2357 O O . SER A 1 32 ? -6.976 -5.882 0.608 1.00 0.00 32 SER A O 5
ATOM 2365 N N . PRO A 1 33 ? -7.711 -7.082 -1.116 1.00 0.00 33 PRO A N 5
ATOM 2366 C CA . PRO A 1 33 ? -9.110 -7.125 -0.625 1.00 0.00 33 PRO A CA 5
ATOM 2367 C C . PRO A 1 33 ? -9.228 -8.059 0.583 1.00 0.00 33 PRO A C 5
ATOM 2368 O O . PRO A 1 33 ? -8.951 -9.238 0.498 1.00 0.00 33 PRO A O 5
ATOM 2379 N N . VAL A 1 34 ? -9.642 -7.541 1.707 1.00 0.00 34 VAL A N 5
ATOM 2380 C CA . VAL A 1 34 ? -9.781 -8.402 2.917 1.00 0.00 34 VAL A CA 5
ATOM 2381 C C . VAL A 1 34 ? -10.979 -9.342 2.754 1.00 0.00 34 VAL A C 5
ATOM 2382 O O . VAL A 1 34 ? -11.988 -9.196 3.414 1.00 0.00 34 VAL A O 5
ATOM 2395 N N . GLU A 1 35 ? -10.876 -10.301 1.877 1.00 0.00 35 GLU A N 5
ATOM 2396 C CA . GLU A 1 35 ? -12.011 -11.246 1.670 1.00 0.00 35 GLU A CA 5
ATOM 2397 C C . GLU A 1 35 ? -12.330 -11.985 2.972 1.00 0.00 35 GLU A C 5
ATOM 2398 O O . GLU A 1 35 ? -11.421 -12.170 3.764 1.00 0.00 35 GLU A O 5
ATOM 2411 N N . ASP A 1 1 ? -11.570 7.288 1.394 1.00 0.00 1 ASP A N 6
ATOM 2412 C CA . ASP A 1 1 ? -10.365 6.748 0.700 1.00 0.00 1 ASP A CA 6
ATOM 2413 C C . ASP A 1 1 ? -9.331 6.272 1.727 1.00 0.00 1 ASP A C 6
ATOM 2414 O O . ASP A 1 1 ? -9.069 6.934 2.710 1.00 0.00 1 ASP A O 6
ATOM 2425 N N . HIS A 1 2 ? -8.745 5.128 1.504 1.00 0.00 2 HIS A N 6
ATOM 2426 C CA . HIS A 1 2 ? -7.729 4.609 2.466 1.00 0.00 2 HIS A CA 6
ATOM 2427 C C . HIS A 1 2 ? -6.326 4.709 1.856 1.00 0.00 2 HIS A C 6
ATOM 2428 O O . HIS A 1 2 ? -5.791 3.744 1.349 1.00 0.00 2 HIS A O 6
ATOM 2442 N N . VAL A 1 3 ? -5.727 5.870 1.897 1.00 0.00 3 VAL A N 6
ATOM 2443 C CA . VAL A 1 3 ? -4.361 6.027 1.313 1.00 0.00 3 VAL A CA 6
ATOM 2444 C C . VAL A 1 3 ? -3.323 5.302 2.170 1.00 0.00 3 VAL A C 6
ATOM 2445 O O . VAL A 1 3 ? -3.470 5.170 3.369 1.00 0.00 3 VAL A O 6
ATOM 2458 N N . CYS A 1 4 ? -2.269 4.831 1.559 1.00 0.00 4 CYS A N 6
ATOM 2459 C CA . CYS A 1 4 ? -1.212 4.117 2.330 1.00 0.00 4 CYS A CA 6
ATOM 2460 C C . CYS A 1 4 ? 0.003 5.025 2.529 1.00 0.00 4 CYS A C 6
ATOM 2461 O O . CYS A 1 4 ? 0.278 5.484 3.621 1.00 0.00 4 CYS A O 6
ATOM 2468 N N . ASP A 1 5 ? 0.733 5.286 1.479 1.00 0.00 5 ASP A N 6
ATOM 2469 C CA . ASP A 1 5 ? 1.933 6.164 1.600 1.00 0.00 5 ASP A CA 6
ATOM 2470 C C . ASP A 1 5 ? 1.810 7.358 0.648 1.00 0.00 5 ASP A C 6
ATOM 2471 O O . ASP A 1 5 ? 2.761 7.750 0.002 1.00 0.00 5 ASP A O 6
ATOM 2480 N N . ASP A 1 6 ? 0.640 7.938 0.563 1.00 0.00 6 ASP A N 6
ATOM 2481 C CA . ASP A 1 6 ? 0.431 9.113 -0.340 1.00 0.00 6 ASP A CA 6
ATOM 2482 C C . ASP A 1 6 ? 0.388 8.677 -1.811 1.00 0.00 6 ASP A C 6
ATOM 2483 O O . ASP A 1 6 ? 0.148 9.477 -2.693 1.00 0.00 6 ASP A O 6
ATOM 2492 N N . ASN A 1 7 ? 0.611 7.421 -2.085 1.00 0.00 7 ASN A N 6
ATOM 2493 C CA . ASN A 1 7 ? 0.570 6.956 -3.503 1.00 0.00 7 ASN A CA 6
ATOM 2494 C C . ASN A 1 7 ? -0.441 5.816 -3.654 1.00 0.00 7 ASN A C 6
ATOM 2495 O O . ASN A 1 7 ? -0.454 5.109 -4.644 1.00 0.00 7 ASN A O 6
ATOM 2506 N N . PHE A 1 8 ? -1.291 5.637 -2.682 1.00 0.00 8 PHE A N 6
ATOM 2507 C CA . PHE A 1 8 ? -2.307 4.550 -2.765 1.00 0.00 8 PHE A CA 6
ATOM 2508 C C . PHE A 1 8 ? -3.643 5.042 -2.202 1.00 0.00 8 PHE A C 6
ATOM 2509 O O . PHE A 1 8 ? -3.782 6.192 -1.833 1.00 0.00 8 PHE A O 6
ATOM 2526 N N . SER A 1 9 ? -4.628 4.188 -2.134 1.00 0.00 9 SER A N 6
ATOM 2527 C CA . SER A 1 9 ? -5.948 4.627 -1.594 1.00 0.00 9 SER A CA 6
ATOM 2528 C C . SER A 1 9 ? -6.823 3.421 -1.251 1.00 0.00 9 SER A C 6
ATOM 2529 O O . SER A 1 9 ? -7.476 3.393 -0.227 1.00 0.00 9 SER A O 6
ATOM 2537 N N . CYS A 1 10 ? -6.851 2.430 -2.100 1.00 0.00 10 CYS A N 6
ATOM 2538 C CA . CYS A 1 10 ? -7.702 1.237 -1.817 1.00 0.00 10 CYS A CA 6
ATOM 2539 C C . CYS A 1 10 ? -9.063 1.709 -1.299 1.00 0.00 10 CYS A C 6
ATOM 2540 O O . CYS A 1 10 ? -9.265 1.839 -0.108 1.00 0.00 10 CYS A O 6
ATOM 2547 N N . PRO A 1 11 ? -9.946 1.973 -2.222 1.00 0.00 11 PRO A N 6
ATOM 2548 C CA . PRO A 1 11 ? -11.302 2.466 -1.867 1.00 0.00 11 PRO A CA 6
ATOM 2549 C C . PRO A 1 11 ? -12.115 1.385 -1.152 1.00 0.00 11 PRO A C 6
ATOM 2550 O O . PRO A 1 11 ? -12.681 1.618 -0.102 1.00 0.00 11 PRO A O 6
ATOM 2561 N N . ALA A 1 12 ? -12.182 0.206 -1.702 1.00 0.00 12 ALA A N 6
ATOM 2562 C CA . ALA A 1 12 ? -12.964 -0.873 -1.035 1.00 0.00 12 ALA A CA 6
ATOM 2563 C C . ALA A 1 12 ? -12.471 -1.061 0.399 1.00 0.00 12 ALA A C 6
ATOM 2564 O O . ALA A 1 12 ? -13.204 -1.491 1.269 1.00 0.00 12 ALA A O 6
ATOM 2571 N N . GLY A 1 13 ? -11.233 -0.745 0.651 1.00 0.00 13 GLY A N 6
ATOM 2572 C CA . GLY A 1 13 ? -10.685 -0.904 2.024 1.00 0.00 13 GLY A CA 6
ATOM 2573 C C . GLY A 1 13 ? -9.401 -1.727 1.956 1.00 0.00 13 GLY A C 6
ATOM 2574 O O . GLY A 1 13 ? -8.358 -1.304 2.411 1.00 0.00 13 GLY A O 6
ATOM 2578 N N . SER A 1 14 ? -9.474 -2.899 1.380 1.00 0.00 14 SER A N 6
ATOM 2579 C CA . SER A 1 14 ? -8.265 -3.766 1.267 1.00 0.00 14 SER A CA 6
ATOM 2580 C C . SER A 1 14 ? -7.398 -3.647 2.523 1.00 0.00 14 SER A C 6
ATOM 2581 O O . SER A 1 14 ? -7.894 -3.486 3.620 1.00 0.00 14 SER A O 6
ATOM 2589 N N . THR A 1 15 ? -6.106 -3.718 2.365 1.00 0.00 15 THR A N 6
ATOM 2590 C CA . THR A 1 15 ? -5.199 -3.606 3.541 1.00 0.00 15 THR A CA 6
ATOM 2591 C C . THR A 1 15 ? -3.747 -3.535 3.067 1.00 0.00 15 THR A C 6
ATOM 2592 O O . THR A 1 15 ? -3.071 -4.539 2.958 1.00 0.00 15 THR A O 6
ATOM 2603 N N . CYS A 1 16 ? -3.263 -2.360 2.781 1.00 0.00 16 CYS A N 6
ATOM 2604 C CA . CYS A 1 16 ? -1.855 -2.236 2.314 1.00 0.00 16 CYS A CA 6
ATOM 2605 C C . CYS A 1 16 ? -0.944 -3.114 3.173 1.00 0.00 16 CYS A C 6
ATOM 2606 O O . CYS A 1 16 ? -1.343 -3.607 4.210 1.00 0.00 16 CYS A O 6
ATOM 2613 N N . SER A 1 17 ? 0.269 -3.325 2.748 1.00 0.00 17 SER A N 6
ATOM 2614 C CA . SER A 1 17 ? 1.190 -4.188 3.541 1.00 0.00 17 SER A CA 6
ATOM 2615 C C . SER A 1 17 ? 2.647 -3.880 3.193 1.00 0.00 17 SER A C 6
ATOM 2616 O O . SER A 1 17 ? 3.530 -4.686 3.414 1.00 0.00 17 SER A O 6
ATOM 2624 N N . SER A 1 18 ? 2.908 -2.726 2.649 1.00 0.00 18 SER A N 6
ATOM 2625 C CA . SER A 1 18 ? 4.310 -2.380 2.289 1.00 0.00 18 SER A CA 6
ATOM 2626 C C . SER A 1 18 ? 4.963 -3.537 1.532 1.00 0.00 18 SER A C 6
ATOM 2627 O O . SER A 1 18 ? 5.597 -4.395 2.115 1.00 0.00 18 SER A O 6
ATOM 2635 N N . ALA A 1 19 ? 4.816 -3.569 0.235 1.00 0.00 19 ALA A N 6
ATOM 2636 C CA . ALA A 1 19 ? 5.433 -4.674 -0.554 1.00 0.00 19 ALA A CA 6
ATOM 2637 C C . ALA A 1 19 ? 6.703 -4.178 -1.245 1.00 0.00 19 ALA A C 6
ATOM 2638 O O . ALA A 1 19 ? 7.340 -3.244 -0.799 1.00 0.00 19 ALA A O 6
ATOM 2645 N N . PHE A 1 20 ? 7.078 -4.794 -2.332 1.00 0.00 20 PHE A N 6
ATOM 2646 C CA . PHE A 1 20 ? 8.307 -4.355 -3.053 1.00 0.00 20 PHE A CA 6
ATOM 2647 C C . PHE A 1 20 ? 9.548 -4.636 -2.204 1.00 0.00 20 PHE A C 6
ATOM 2648 O O . PHE A 1 20 ? 9.648 -4.205 -1.072 1.00 0.00 20 PHE A O 6
ATOM 2665 N N . GLY A 1 21 ? 10.497 -5.353 -2.741 1.00 0.00 21 GLY A N 6
ATOM 2666 C CA . GLY A 1 21 ? 11.729 -5.655 -1.961 1.00 0.00 21 GLY A CA 6
ATOM 2667 C C . GLY A 1 21 ? 12.810 -6.209 -2.892 1.00 0.00 21 GLY A C 6
ATOM 2668 O O . GLY A 1 21 ? 13.704 -6.912 -2.468 1.00 0.00 21 GLY A O 6
ATOM 2672 N N . PHE A 1 22 ? 12.739 -5.891 -4.155 1.00 0.00 22 PHE A N 6
ATOM 2673 C CA . PHE A 1 22 ? 13.766 -6.395 -5.111 1.00 0.00 22 PHE A CA 6
ATOM 2674 C C . PHE A 1 22 ? 14.946 -5.421 -5.165 1.00 0.00 22 PHE A C 6
ATOM 2675 O O . PHE A 1 22 ? 16.061 -5.756 -4.820 1.00 0.00 22 PHE A O 6
ATOM 2692 N N . ARG A 1 23 ? 14.701 -4.214 -5.591 1.00 0.00 23 ARG A N 6
ATOM 2693 C CA . ARG A 1 23 ? 15.797 -3.208 -5.663 1.00 0.00 23 ARG A CA 6
ATOM 2694 C C . ARG A 1 23 ? 15.483 -2.044 -4.720 1.00 0.00 23 ARG A C 6
ATOM 2695 O O . ARG A 1 23 ? 16.350 -1.276 -4.352 1.00 0.00 23 ARG A O 6
ATOM 2716 N N . ASN A 1 24 ? 14.245 -1.916 -4.323 1.00 0.00 24 ASN A N 6
ATOM 2717 C CA . ASN A 1 24 ? 13.863 -0.808 -3.400 1.00 0.00 24 ASN A CA 6
ATOM 2718 C C . ASN A 1 24 ? 14.042 0.545 -4.089 1.00 0.00 24 ASN A C 6
ATOM 2719 O O . ASN A 1 24 ? 15.043 1.212 -3.917 1.00 0.00 24 ASN A O 6
ATOM 2730 N N . LEU A 1 25 ? 13.081 0.958 -4.869 1.00 0.00 25 LEU A N 6
ATOM 2731 C CA . LEU A 1 25 ? 13.206 2.269 -5.566 1.00 0.00 25 LEU A CA 6
ATOM 2732 C C . LEU A 1 25 ? 11.880 3.041 -5.528 1.00 0.00 25 LEU A C 6
ATOM 2733 O O . LEU A 1 25 ? 11.863 4.255 -5.549 1.00 0.00 25 LEU A O 6
ATOM 2749 N N . SER A 1 26 ? 10.769 2.354 -5.480 1.00 0.00 26 SER A N 6
ATOM 2750 C CA . SER A 1 26 ? 9.459 3.069 -5.450 1.00 0.00 26 SER A CA 6
ATOM 2751 C C . SER A 1 26 ? 8.492 2.399 -4.467 1.00 0.00 26 SER A C 6
ATOM 2752 O O . SER A 1 26 ? 7.367 2.826 -4.304 1.00 0.00 26 SER A O 6
ATOM 2760 N N . LEU A 1 27 ? 8.917 1.356 -3.811 1.00 0.00 27 LEU A N 6
ATOM 2761 C CA . LEU A 1 27 ? 8.015 0.667 -2.843 1.00 0.00 27 LEU A CA 6
ATOM 2762 C C . LEU A 1 27 ? 6.700 0.269 -3.523 1.00 0.00 27 LEU A C 6
ATOM 2763 O O . LEU A 1 27 ? 6.554 -0.835 -4.007 1.00 0.00 27 LEU A O 6
ATOM 2779 N N . VAL A 1 28 ? 5.741 1.153 -3.558 1.00 0.00 28 VAL A N 6
ATOM 2780 C CA . VAL A 1 28 ? 4.439 0.810 -4.199 1.00 0.00 28 VAL A CA 6
ATOM 2781 C C . VAL A 1 28 ? 3.961 -0.555 -3.700 1.00 0.00 28 VAL A C 6
ATOM 2782 O O . VAL A 1 28 ? 4.351 -1.586 -4.213 1.00 0.00 28 VAL A O 6
ATOM 2795 N N . TRP A 1 29 ? 3.128 -0.574 -2.695 1.00 0.00 29 TRP A N 6
ATOM 2796 C CA . TRP A 1 29 ? 2.639 -1.878 -2.161 1.00 0.00 29 TRP A CA 6
ATOM 2797 C C . TRP A 1 29 ? 1.420 -2.344 -2.958 1.00 0.00 29 TRP A C 6
ATOM 2798 O O . TRP A 1 29 ? 1.356 -2.194 -4.162 1.00 0.00 29 TRP A O 6
ATOM 2819 N N . GLY A 1 30 ? 0.450 -2.911 -2.292 1.00 0.00 30 GLY A N 6
ATOM 2820 C CA . GLY A 1 30 ? -0.767 -3.389 -3.010 1.00 0.00 30 GLY A CA 6
ATOM 2821 C C . GLY A 1 30 ? -1.964 -3.395 -2.054 1.00 0.00 30 GLY A C 6
ATOM 2822 O O . GLY A 1 30 ? -1.867 -3.844 -0.929 1.00 0.00 30 GLY A O 6
ATOM 2826 N N . CYS A 1 31 ? -3.092 -2.904 -2.494 1.00 0.00 31 CYS A N 6
ATOM 2827 C CA . CYS A 1 31 ? -4.294 -2.889 -1.607 1.00 0.00 31 CYS A CA 6
ATOM 2828 C C . CYS A 1 31 ? -4.758 -4.321 -1.330 1.00 0.00 31 CYS A C 6
ATOM 2829 O O . CYS A 1 31 ? -5.708 -4.798 -1.918 1.00 0.00 31 CYS A O 6
ATOM 2836 N N . SER A 1 32 ? -4.097 -5.011 -0.443 1.00 0.00 32 SER A N 6
ATOM 2837 C CA . SER A 1 32 ? -4.505 -6.411 -0.134 1.00 0.00 32 SER A CA 6
ATOM 2838 C C . SER A 1 32 ? -6.000 -6.461 0.197 1.00 0.00 32 SER A C 6
ATOM 2839 O O . SER A 1 32 ? -6.498 -5.643 0.943 1.00 0.00 32 SER A O 6
ATOM 2847 N N . PRO A 1 33 ? -6.667 -7.424 -0.377 1.00 0.00 33 PRO A N 6
ATOM 2848 C CA . PRO A 1 33 ? -8.124 -7.583 -0.145 1.00 0.00 33 PRO A CA 6
ATOM 2849 C C . PRO A 1 33 ? -8.388 -8.102 1.271 1.00 0.00 33 PRO A C 6
ATOM 2850 O O . PRO A 1 33 ? -7.579 -8.800 1.850 1.00 0.00 33 PRO A O 6
ATOM 2861 N N . VAL A 1 34 ? -9.514 -7.762 1.834 1.00 0.00 34 VAL A N 6
ATOM 2862 C CA . VAL A 1 34 ? -9.832 -8.232 3.212 1.00 0.00 34 VAL A CA 6
ATOM 2863 C C . VAL A 1 34 ? -10.715 -9.479 3.156 1.00 0.00 34 VAL A C 6
ATOM 2864 O O . VAL A 1 34 ? -11.836 -9.478 3.625 1.00 0.00 34 VAL A O 6
ATOM 2877 N N . GLU A 1 35 ? -10.221 -10.543 2.586 1.00 0.00 35 GLU A N 6
ATOM 2878 C CA . GLU A 1 35 ? -11.035 -11.789 2.504 1.00 0.00 35 GLU A CA 6
ATOM 2879 C C . GLU A 1 35 ? -10.273 -12.958 3.134 1.00 0.00 35 GLU A C 6
ATOM 2880 O O . GLU A 1 35 ? -10.130 -12.960 4.345 1.00 0.00 35 GLU A O 6
ATOM 2893 N N . ASP A 1 1 ? -6.724 0.877 2.135 1.00 0.00 1 ASP A N 7
ATOM 2894 C CA . ASP A 1 1 ? -7.611 1.979 2.606 1.00 0.00 1 ASP A CA 7
ATOM 2895 C C . ASP A 1 1 ? -7.065 3.331 2.140 1.00 0.00 1 ASP A C 7
ATOM 2896 O O . ASP A 1 1 ? -5.874 3.510 1.979 1.00 0.00 1 ASP A O 7
ATOM 2907 N N . HIS A 1 2 ? -7.946 4.266 1.905 1.00 0.00 2 HIS A N 7
ATOM 2908 C CA . HIS A 1 2 ? -7.533 5.624 1.427 1.00 0.00 2 HIS A CA 7
ATOM 2909 C C . HIS A 1 2 ? -6.144 6.012 1.949 1.00 0.00 2 HIS A C 7
ATOM 2910 O O . HIS A 1 2 ? -5.729 5.598 3.011 1.00 0.00 2 HIS A O 7
ATOM 2924 N N . VAL A 1 3 ? -5.437 6.813 1.196 1.00 0.00 3 VAL A N 7
ATOM 2925 C CA . VAL A 1 3 ? -4.070 7.266 1.602 1.00 0.00 3 VAL A CA 7
ATOM 2926 C C . VAL A 1 3 ? -3.142 6.080 1.896 1.00 0.00 3 VAL A C 7
ATOM 2927 O O . VAL A 1 3 ? -3.557 5.049 2.385 1.00 0.00 3 VAL A O 7
ATOM 2940 N N . CYS A 1 4 ? -1.880 6.238 1.597 1.00 0.00 4 CYS A N 7
ATOM 2941 C CA . CYS A 1 4 ? -0.888 5.151 1.847 1.00 0.00 4 CYS A CA 7
ATOM 2942 C C . CYS A 1 4 ? 0.473 5.564 1.281 1.00 0.00 4 CYS A C 7
ATOM 2943 O O . CYS A 1 4 ? 0.816 5.240 0.161 1.00 0.00 4 CYS A O 7
ATOM 2950 N N . ASP A 1 5 ? 1.246 6.288 2.045 1.00 0.00 5 ASP A N 7
ATOM 2951 C CA . ASP A 1 5 ? 2.583 6.737 1.553 1.00 0.00 5 ASP A CA 7
ATOM 2952 C C . ASP A 1 5 ? 2.409 7.798 0.464 1.00 0.00 5 ASP A C 7
ATOM 2953 O O . ASP A 1 5 ? 3.291 8.027 -0.339 1.00 0.00 5 ASP A O 7
ATOM 2962 N N . ASP A 1 6 ? 1.278 8.449 0.434 1.00 0.00 6 ASP A N 7
ATOM 2963 C CA . ASP A 1 6 ? 1.045 9.496 -0.600 1.00 0.00 6 ASP A CA 7
ATOM 2964 C C . ASP A 1 6 ? 1.342 8.946 -1.998 1.00 0.00 6 ASP A C 7
ATOM 2965 O O . ASP A 1 6 ? 1.563 9.689 -2.933 1.00 0.00 6 ASP A O 7
ATOM 2974 N N . ASN A 1 7 ? 1.347 7.650 -2.151 1.00 0.00 7 ASN A N 7
ATOM 2975 C CA . ASN A 1 7 ? 1.627 7.062 -3.492 1.00 0.00 7 ASN A CA 7
ATOM 2976 C C . ASN A 1 7 ? 0.739 5.840 -3.731 1.00 0.00 7 ASN A C 7
ATOM 2977 O O . ASN A 1 7 ? 0.936 5.092 -4.667 1.00 0.00 7 ASN A O 7
ATOM 2988 N N . PHE A 1 8 ? -0.237 5.631 -2.893 1.00 0.00 8 PHE A N 7
ATOM 2989 C CA . PHE A 1 8 ? -1.132 4.454 -3.077 1.00 0.00 8 PHE A CA 7
ATOM 2990 C C . PHE A 1 8 ? -2.231 4.448 -2.012 1.00 0.00 8 PHE A C 7
ATOM 2991 O O . PHE A 1 8 ? -2.150 5.145 -1.021 1.00 0.00 8 PHE A O 7
ATOM 3008 N N . SER A 1 9 ? -3.254 3.662 -2.208 1.00 0.00 9 SER A N 7
ATOM 3009 C CA . SER A 1 9 ? -4.353 3.609 -1.202 1.00 0.00 9 SER A CA 7
ATOM 3010 C C . SER A 1 9 ? -5.537 2.806 -1.745 1.00 0.00 9 SER A C 7
ATOM 3011 O O . SER A 1 9 ? -5.861 2.867 -2.914 1.00 0.00 9 SER A O 7
ATOM 3019 N N . CYS A 1 10 ? -6.188 2.063 -0.897 1.00 0.00 10 CYS A N 7
ATOM 3020 C CA . CYS A 1 10 ? -7.361 1.255 -1.341 1.00 0.00 10 CYS A CA 7
ATOM 3021 C C . CYS A 1 10 ? -8.583 1.645 -0.505 1.00 0.00 10 CYS A C 7
ATOM 3022 O O . CYS A 1 10 ? -8.525 2.581 0.258 1.00 0.00 10 CYS A O 7
ATOM 3029 N N . PRO A 1 11 ? -9.657 0.927 -0.668 1.00 0.00 11 PRO A N 7
ATOM 3030 C CA . PRO A 1 11 ? -10.873 1.233 0.105 1.00 0.00 11 PRO A CA 7
ATOM 3031 C C . PRO A 1 11 ? -10.869 0.481 1.438 1.00 0.00 11 PRO A C 7
ATOM 3032 O O . PRO A 1 11 ? -9.877 -0.100 1.834 1.00 0.00 11 PRO A O 7
ATOM 3043 N N . ALA A 1 12 ? -11.974 0.493 2.135 1.00 0.00 12 ALA A N 7
ATOM 3044 C CA . ALA A 1 12 ? -12.037 -0.215 3.446 1.00 0.00 12 ALA A CA 7
ATOM 3045 C C . ALA A 1 12 ? -12.348 -1.701 3.237 1.00 0.00 12 ALA A C 7
ATOM 3046 O O . ALA A 1 12 ? -12.487 -2.454 4.180 1.00 0.00 12 ALA A O 7
ATOM 3053 N N . GLY A 1 13 ? -12.460 -2.127 2.008 1.00 0.00 13 GLY A N 7
ATOM 3054 C CA . GLY A 1 13 ? -12.764 -3.562 1.744 1.00 0.00 13 GLY A CA 7
ATOM 3055 C C . GLY A 1 13 ? -11.460 -4.355 1.652 1.00 0.00 13 GLY A C 7
ATOM 3056 O O . GLY A 1 13 ? -11.416 -5.531 1.956 1.00 0.00 13 GLY A O 7
ATOM 3060 N N . SER A 1 14 ? -10.397 -3.724 1.238 1.00 0.00 14 SER A N 7
ATOM 3061 C CA . SER A 1 14 ? -9.097 -4.446 1.130 1.00 0.00 14 SER A CA 7
ATOM 3062 C C . SER A 1 14 ? -8.148 -3.991 2.241 1.00 0.00 14 SER A C 7
ATOM 3063 O O . SER A 1 14 ? -8.569 -3.650 3.328 1.00 0.00 14 SER A O 7
ATOM 3071 N N . THR A 1 15 ? -6.870 -3.983 1.978 1.00 0.00 15 THR A N 7
ATOM 3072 C CA . THR A 1 15 ? -5.901 -3.548 3.023 1.00 0.00 15 THR A CA 7
ATOM 3073 C C . THR A 1 15 ? -4.552 -3.199 2.388 1.00 0.00 15 THR A C 7
ATOM 3074 O O . THR A 1 15 ? -3.928 -4.017 1.742 1.00 0.00 15 THR A O 7
ATOM 3085 N N . CYS A 1 16 ? -4.099 -1.990 2.572 1.00 0.00 16 CYS A N 7
ATOM 3086 C CA . CYS A 1 16 ? -2.790 -1.578 1.985 1.00 0.00 16 CYS A CA 7
ATOM 3087 C C . CYS A 1 16 ? -1.692 -2.569 2.389 1.00 0.00 16 CYS A C 7
ATOM 3088 O O . CYS A 1 16 ? -1.435 -2.781 3.558 1.00 0.00 16 CYS A O 7
ATOM 3095 N N . SER A 1 17 ? -1.039 -3.177 1.433 1.00 0.00 17 SER A N 7
ATOM 3096 C CA . SER A 1 17 ? 0.041 -4.151 1.774 1.00 0.00 17 SER A CA 7
ATOM 3097 C C . SER A 1 17 ? 1.270 -3.410 2.307 1.00 0.00 17 SER A C 7
ATOM 3098 O O . SER A 1 17 ? 1.423 -3.232 3.500 1.00 0.00 17 SER A O 7
ATOM 3106 N N . SER A 1 18 ? 2.146 -2.978 1.439 1.00 0.00 18 SER A N 7
ATOM 3107 C CA . SER A 1 18 ? 3.358 -2.254 1.915 1.00 0.00 18 SER A CA 7
ATOM 3108 C C . SER A 1 18 ? 4.226 -1.809 0.730 1.00 0.00 18 SER A C 7
ATOM 3109 O O . SER A 1 18 ? 3.735 -1.277 -0.246 1.00 0.00 18 SER A O 7
ATOM 3117 N N . ALA A 1 19 ? 5.515 -2.014 0.812 1.00 0.00 19 ALA A N 7
ATOM 3118 C CA . ALA A 1 19 ? 6.416 -1.596 -0.303 1.00 0.00 19 ALA A CA 7
ATOM 3119 C C . ALA A 1 19 ? 7.877 -1.717 0.138 1.00 0.00 19 ALA A C 7
ATOM 3120 O O . ALA A 1 19 ? 8.169 -1.839 1.311 1.00 0.00 19 ALA A O 7
ATOM 3127 N N . PHE A 1 20 ? 8.804 -1.682 -0.784 1.00 0.00 20 PHE A N 7
ATOM 3128 C CA . PHE A 1 20 ? 10.237 -1.794 -0.379 1.00 0.00 20 PHE A CA 7
ATOM 3129 C C . PHE A 1 20 ? 10.970 -0.468 -0.597 1.00 0.00 20 PHE A C 7
ATOM 3130 O O . PHE A 1 20 ? 11.318 -0.110 -1.705 1.00 0.00 20 PHE A O 7
ATOM 3147 N N . GLY A 1 21 ? 11.220 0.258 0.460 1.00 0.00 21 GLY A N 7
ATOM 3148 C CA . GLY A 1 21 ? 11.943 1.555 0.325 1.00 0.00 21 GLY A CA 7
ATOM 3149 C C . GLY A 1 21 ? 13.451 1.305 0.408 1.00 0.00 21 GLY A C 7
ATOM 3150 O O . GLY A 1 21 ? 14.246 2.224 0.390 1.00 0.00 21 GLY A O 7
ATOM 3154 N N . PHE A 1 22 ? 13.850 0.064 0.498 1.00 0.00 22 PHE A N 7
ATOM 3155 C CA . PHE A 1 22 ? 15.304 -0.254 0.583 1.00 0.00 22 PHE A CA 7
ATOM 3156 C C . PHE A 1 22 ? 15.669 -1.295 -0.477 1.00 0.00 22 PHE A C 7
ATOM 3157 O O . PHE A 1 22 ? 14.860 -2.121 -0.850 1.00 0.00 22 PHE A O 7
ATOM 3174 N N . ARG A 1 23 ? 16.879 -1.267 -0.968 1.00 0.00 23 ARG A N 7
ATOM 3175 C CA . ARG A 1 23 ? 17.288 -2.261 -2.007 1.00 0.00 23 ARG A CA 7
ATOM 3176 C C . ARG A 1 23 ? 16.566 -1.973 -3.329 1.00 0.00 23 ARG A C 7
ATOM 3177 O O . ARG A 1 23 ? 17.186 -1.796 -4.358 1.00 0.00 23 ARG A O 7
ATOM 3198 N N . ASN A 1 24 ? 15.261 -1.922 -3.309 1.00 0.00 24 ASN A N 7
ATOM 3199 C CA . ASN A 1 24 ? 14.506 -1.642 -4.564 1.00 0.00 24 ASN A CA 7
ATOM 3200 C C . ASN A 1 24 ? 14.437 -0.132 -4.814 1.00 0.00 24 ASN A C 7
ATOM 3201 O O . ASN A 1 24 ? 14.039 0.316 -5.872 1.00 0.00 24 ASN A O 7
ATOM 3212 N N . LEU A 1 25 ? 14.814 0.656 -3.844 1.00 0.00 25 LEU A N 7
ATOM 3213 C CA . LEU A 1 25 ? 14.764 2.138 -4.018 1.00 0.00 25 LEU A CA 7
ATOM 3214 C C . LEU A 1 25 ? 13.402 2.560 -4.576 1.00 0.00 25 LEU A C 7
ATOM 3215 O O . LEU A 1 25 ? 13.282 3.551 -5.268 1.00 0.00 25 LEU A O 7
ATOM 3231 N N . SER A 1 26 ? 12.373 1.817 -4.272 1.00 0.00 26 SER A N 7
ATOM 3232 C CA . SER A 1 26 ? 11.014 2.173 -4.773 1.00 0.00 26 SER A CA 7
ATOM 3233 C C . SER A 1 26 ? 9.970 1.876 -3.692 1.00 0.00 26 SER A C 7
ATOM 3234 O O . SER A 1 26 ? 10.282 1.814 -2.520 1.00 0.00 26 SER A O 7
ATOM 3242 N N . LEU A 1 27 ? 8.735 1.697 -4.069 1.00 0.00 27 LEU A N 7
ATOM 3243 C CA . LEU A 1 27 ? 7.689 1.406 -3.050 1.00 0.00 27 LEU A CA 7
ATOM 3244 C C . LEU A 1 27 ? 6.887 0.167 -3.454 1.00 0.00 27 LEU A C 7
ATOM 3245 O O . LEU A 1 27 ? 6.980 -0.868 -2.828 1.00 0.00 27 LEU A O 7
ATOM 3261 N N . VAL A 1 28 ? 6.105 0.261 -4.495 1.00 0.00 28 VAL A N 7
ATOM 3262 C CA . VAL A 1 28 ? 5.304 -0.919 -4.929 1.00 0.00 28 VAL A CA 7
ATOM 3263 C C . VAL A 1 28 ? 4.415 -1.401 -3.776 1.00 0.00 28 VAL A C 7
ATOM 3264 O O . VAL A 1 28 ? 4.895 -1.898 -2.777 1.00 0.00 28 VAL A O 7
ATOM 3277 N N . TRP A 1 29 ? 3.125 -1.252 -3.900 1.00 0.00 29 TRP A N 7
ATOM 3278 C CA . TRP A 1 29 ? 2.217 -1.697 -2.802 1.00 0.00 29 TRP A CA 7
ATOM 3279 C C . TRP A 1 29 ? 1.281 -2.804 -3.292 1.00 0.00 29 TRP A C 7
ATOM 3280 O O . TRP A 1 29 ? 1.324 -3.207 -4.437 1.00 0.00 29 TRP A O 7
ATOM 3301 N N . GLY A 1 30 ? 0.434 -3.297 -2.428 1.00 0.00 30 GLY A N 7
ATOM 3302 C CA . GLY A 1 30 ? -0.507 -4.378 -2.842 1.00 0.00 30 GLY A CA 7
ATOM 3303 C C . GLY A 1 30 ? -1.849 -4.194 -2.129 1.00 0.00 30 GLY A C 7
ATOM 3304 O O . GLY A 1 30 ? -1.919 -3.656 -1.043 1.00 0.00 30 GLY A O 7
ATOM 3308 N N . CYS A 1 31 ? -2.919 -4.641 -2.729 1.00 0.00 31 CYS A N 7
ATOM 3309 C CA . CYS A 1 31 ? -4.252 -4.492 -2.078 1.00 0.00 31 CYS A CA 7
ATOM 3310 C C . CYS A 1 31 ? -4.912 -5.864 -1.916 1.00 0.00 31 CYS A C 7
ATOM 3311 O O . CYS A 1 31 ? -5.204 -6.542 -2.881 1.00 0.00 31 CYS A O 7
ATOM 3318 N N . SER A 1 32 ? -5.148 -6.277 -0.701 1.00 0.00 32 SER A N 7
ATOM 3319 C CA . SER A 1 32 ? -5.783 -7.607 -0.477 1.00 0.00 32 SER A CA 7
ATOM 3320 C C . SER A 1 32 ? -7.244 -7.434 -0.049 1.00 0.00 32 SER A C 7
ATOM 3321 O O . SER A 1 32 ? -7.520 -6.991 1.049 1.00 0.00 32 SER A O 7
ATOM 3329 N N . PRO A 1 33 ? -8.131 -7.793 -0.935 1.00 0.00 33 PRO A N 7
ATOM 3330 C CA . PRO A 1 33 ? -9.581 -7.680 -0.649 1.00 0.00 33 PRO A CA 7
ATOM 3331 C C . PRO A 1 33 ? -10.013 -8.764 0.344 1.00 0.00 33 PRO A C 7
ATOM 3332 O O . PRO A 1 33 ? -9.374 -9.789 0.473 1.00 0.00 33 PRO A O 7
ATOM 3343 N N . VAL A 1 34 ? -11.090 -8.543 1.046 1.00 0.00 34 VAL A N 7
ATOM 3344 C CA . VAL A 1 34 ? -11.560 -9.562 2.029 1.00 0.00 34 VAL A CA 7
ATOM 3345 C C . VAL A 1 34 ? -12.338 -10.668 1.311 1.00 0.00 34 VAL A C 7
ATOM 3346 O O . VAL A 1 34 ? -12.488 -11.762 1.816 1.00 0.00 34 VAL A O 7
ATOM 3359 N N . GLU A 1 35 ? -12.832 -10.390 0.134 1.00 0.00 35 GLU A N 7
ATOM 3360 C CA . GLU A 1 35 ? -13.599 -11.428 -0.617 1.00 0.00 3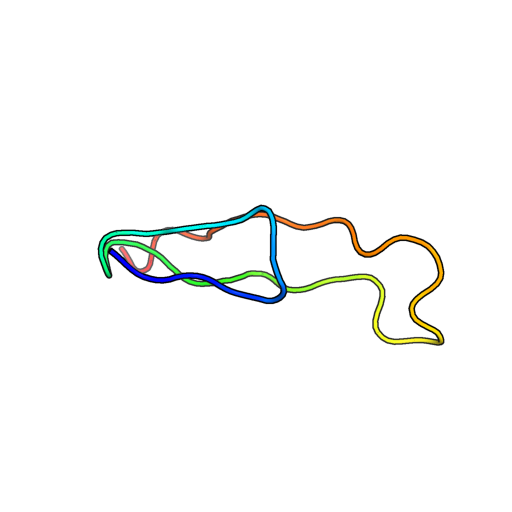5 GLU A CA 7
ATOM 3361 C C . GLU A 1 35 ? -13.410 -11.240 -2.124 1.00 0.00 35 GLU A C 7
ATOM 3362 O O . GLU A 1 35 ? -12.616 -10.393 -2.502 1.00 0.00 35 GLU A O 7
ATOM 3375 N N . ASP A 1 1 ? -12.268 5.052 1.646 1.00 0.00 1 ASP A N 8
ATOM 3376 C CA . ASP A 1 1 ? -11.017 5.217 0.850 1.00 0.00 1 ASP A CA 8
ATOM 3377 C C . ASP A 1 1 ? -9.796 5.206 1.774 1.00 0.00 1 ASP A C 8
ATOM 3378 O O . ASP A 1 1 ? -9.695 5.995 2.692 1.00 0.00 1 ASP A O 8
ATOM 3389 N N . HIS A 1 2 ? -8.869 4.318 1.540 1.00 0.00 2 HIS A N 8
ATOM 3390 C CA . HIS A 1 2 ? -7.656 4.260 2.410 1.00 0.00 2 HIS A CA 8
ATOM 3391 C C . HIS A 1 2 ? -6.508 5.055 1.778 1.00 0.00 2 HIS A C 8
ATOM 3392 O O . HIS A 1 2 ? -6.709 5.856 0.887 1.00 0.00 2 HIS A O 8
ATOM 3406 N N . VAL A 1 3 ? -5.302 4.838 2.234 1.00 0.00 3 VAL A N 8
ATOM 3407 C CA . VAL A 1 3 ? -4.140 5.579 1.660 1.00 0.00 3 VAL A CA 8
ATOM 3408 C C . VAL A 1 3 ? -2.835 4.830 1.948 1.00 0.00 3 VAL A C 8
ATOM 3409 O O . VAL A 1 3 ? -2.462 4.627 3.087 1.00 0.00 3 VAL A O 8
ATOM 3422 N N . CYS A 1 4 ? -2.137 4.421 0.923 1.00 0.00 4 CYS A N 8
ATOM 3423 C CA . CYS A 1 4 ? -0.855 3.688 1.134 1.00 0.00 4 CYS A CA 8
ATOM 3424 C C . CYS A 1 4 ? 0.330 4.603 0.814 1.00 0.00 4 CYS A C 8
ATOM 3425 O O . CYS A 1 4 ? 0.688 4.793 -0.331 1.00 0.00 4 CYS A O 8
ATOM 3432 N N . ASP A 1 5 ? 0.940 5.173 1.819 1.00 0.00 5 ASP A N 8
ATOM 3433 C CA . ASP A 1 5 ? 2.103 6.080 1.580 1.00 0.00 5 ASP A CA 8
ATOM 3434 C C . ASP A 1 5 ? 1.639 7.380 0.921 1.00 0.00 5 ASP A C 8
ATOM 3435 O O . ASP A 1 5 ? 2.432 8.133 0.391 1.00 0.00 5 ASP A O 8
ATOM 3444 N N . ASP A 1 6 ? 0.361 7.652 0.957 1.00 0.00 6 ASP A N 8
ATOM 3445 C CA . ASP A 1 6 ? -0.163 8.912 0.343 1.00 0.00 6 ASP A CA 8
ATOM 3446 C C . ASP A 1 6 ? -0.134 8.831 -1.189 1.00 0.00 6 ASP A C 8
ATOM 3447 O O . ASP A 1 6 ? -1.118 9.104 -1.846 1.00 0.00 6 ASP A O 8
ATOM 3456 N N . ASN A 1 7 ? 0.979 8.468 -1.766 1.00 0.00 7 ASN A N 8
ATOM 3457 C CA . ASN A 1 7 ? 1.052 8.385 -3.255 1.00 0.00 7 ASN A CA 8
ATOM 3458 C C . ASN A 1 7 ? 0.278 7.163 -3.766 1.00 0.00 7 ASN A C 8
ATOM 3459 O O . ASN A 1 7 ? 0.797 6.357 -4.512 1.00 0.00 7 ASN A O 8
ATOM 3470 N N . PHE A 1 8 ? -0.961 7.025 -3.374 1.00 0.00 8 PHE A N 8
ATOM 3471 C CA . PHE A 1 8 ? -1.771 5.864 -3.838 1.00 0.00 8 PHE A CA 8
ATOM 3472 C C . PHE A 1 8 ? -3.169 5.922 -3.218 1.00 0.00 8 PHE A C 8
ATOM 3473 O O . PHE A 1 8 ? -3.541 6.898 -2.596 1.00 0.00 8 PHE A O 8
ATOM 3490 N N . SER A 1 9 ? -3.947 4.889 -3.381 1.00 0.00 9 SER A N 8
ATOM 3491 C CA . SER A 1 9 ? -5.319 4.896 -2.797 1.00 0.00 9 SER A CA 8
ATOM 3492 C C . SER A 1 9 ? -5.923 3.491 -2.846 1.00 0.00 9 SER A C 8
ATOM 3493 O O . SER A 1 9 ? -5.543 2.667 -3.654 1.00 0.00 9 SER A O 8
ATOM 3501 N N . CYS A 1 10 ? -6.864 3.215 -1.985 1.00 0.00 10 CYS A N 8
ATOM 3502 C CA . CYS A 1 10 ? -7.501 1.868 -1.975 1.00 0.00 10 CYS A CA 8
ATOM 3503 C C . CYS A 1 10 ? -8.802 1.916 -1.170 1.00 0.00 10 CYS A C 8
ATOM 3504 O O . CYS A 1 10 ? -8.897 2.627 -0.191 1.00 0.00 10 CYS A O 8
ATOM 3511 N N . PRO A 1 11 ? -9.764 1.155 -1.612 1.00 0.00 11 PRO A N 8
ATOM 3512 C CA . PRO A 1 11 ? -11.079 1.114 -0.924 1.00 0.00 11 PRO A CA 8
ATOM 3513 C C . PRO A 1 11 ? -10.965 0.371 0.411 1.00 0.00 11 PRO A C 8
ATOM 3514 O O . PRO A 1 11 ? -9.990 -0.301 0.680 1.00 0.00 11 PRO A O 8
ATOM 3525 N N . ALA A 1 12 ? -11.960 0.490 1.249 1.00 0.00 12 ALA A N 8
ATOM 3526 C CA . ALA A 1 12 ? -11.915 -0.206 2.566 1.00 0.00 12 ALA A CA 8
ATOM 3527 C C . ALA A 1 12 ? -12.000 -1.722 2.369 1.00 0.00 12 ALA A C 8
ATOM 3528 O O . ALA A 1 12 ? -11.687 -2.491 3.256 1.00 0.00 12 ALA A O 8
ATOM 3535 N N . GLY A 1 13 ? -12.420 -2.159 1.214 1.00 0.00 13 GLY A N 8
ATOM 3536 C CA . GLY A 1 13 ? -12.521 -3.625 0.964 1.00 0.00 13 GLY A CA 8
ATOM 3537 C C . GLY A 1 13 ? -11.116 -4.219 0.870 1.00 0.00 13 GLY A C 8
ATOM 3538 O O . GLY A 1 13 ? -10.937 -5.420 0.899 1.00 0.00 13 GLY A O 8
ATOM 3542 N N . SER A 1 14 ? -10.118 -3.387 0.755 1.00 0.00 14 SER A N 8
ATOM 3543 C CA . SER A 1 14 ? -8.725 -3.908 0.658 1.00 0.00 14 SER A CA 8
ATOM 3544 C C . SER A 1 14 ? -7.875 -3.376 1.817 1.00 0.00 14 SER A C 8
ATOM 3545 O O . SER A 1 14 ? -8.372 -3.120 2.896 1.00 0.00 14 SER A O 8
ATOM 3553 N N . THR A 1 15 ? -6.596 -3.207 1.601 1.00 0.00 15 THR A N 8
ATOM 3554 C CA . THR A 1 15 ? -5.713 -2.691 2.689 1.00 0.00 15 THR A CA 8
ATOM 3555 C C . THR A 1 15 ? -4.331 -2.335 2.129 1.00 0.00 15 THR A C 8
ATOM 3556 O O . THR A 1 15 ? -3.854 -2.945 1.192 1.00 0.00 15 THR A O 8
ATOM 3567 N N . CYS A 1 16 ? -3.683 -1.354 2.699 1.00 0.00 16 CYS A N 8
ATOM 3568 C CA . CYS A 1 16 ? -2.331 -0.962 2.201 1.00 0.00 16 CYS A CA 8
ATOM 3569 C C . CYS A 1 16 ? -1.310 -2.054 2.533 1.00 0.00 16 CYS A C 8
ATOM 3570 O O . CYS A 1 16 ? -0.820 -2.142 3.642 1.00 0.00 16 CYS A O 8
ATOM 3577 N N . SER A 1 17 ? -0.983 -2.889 1.584 1.00 0.00 17 SER A N 8
ATOM 3578 C CA . SER A 1 17 ? 0.007 -3.972 1.856 1.00 0.00 17 SER A CA 8
ATOM 3579 C C . SER A 1 17 ? 1.272 -3.383 2.482 1.00 0.00 17 SER A C 8
ATOM 3580 O O . SER A 1 17 ? 1.368 -3.247 3.686 1.00 0.00 17 SER A O 8
ATOM 3588 N N . SER A 1 18 ? 2.247 -3.030 1.686 1.00 0.00 18 SER A N 8
ATOM 3589 C CA . SER A 1 18 ? 3.488 -2.454 2.275 1.00 0.00 18 SER A CA 8
ATOM 3590 C C . SER A 1 18 ? 4.477 -1.997 1.198 1.00 0.00 18 SER A C 8
ATOM 3591 O O . SER A 1 18 ? 4.467 -0.857 0.777 1.00 0.00 18 SER A O 8
ATOM 3599 N N . ALA A 1 19 ? 5.350 -2.870 0.768 1.00 0.00 19 ALA A N 8
ATOM 3600 C CA . ALA A 1 19 ? 6.358 -2.472 -0.257 1.00 0.00 19 ALA A CA 8
ATOM 3601 C C . ALA A 1 19 ? 6.025 -3.078 -1.620 1.00 0.00 19 ALA A C 8
ATOM 3602 O O . ALA A 1 19 ? 4.902 -3.457 -1.887 1.00 0.00 19 ALA A O 8
ATOM 3609 N N . PHE A 1 20 ? 6.997 -3.160 -2.490 1.00 0.00 20 PHE A N 8
ATOM 3610 C CA . PHE A 1 20 ? 6.740 -3.727 -3.840 1.00 0.00 20 PHE A CA 8
ATOM 3611 C C . PHE A 1 20 ? 6.390 -5.215 -3.732 1.00 0.00 20 PHE A C 8
ATOM 3612 O O . PHE A 1 20 ? 5.971 -5.688 -2.693 1.00 0.00 20 PHE A O 8
ATOM 3629 N N . GLY A 1 21 ? 6.562 -5.957 -4.792 1.00 0.00 21 GLY A N 8
ATOM 3630 C CA . GLY A 1 21 ? 6.243 -7.412 -4.740 1.00 0.00 21 GLY A CA 8
ATOM 3631 C C . GLY A 1 21 ? 5.801 -7.895 -6.122 1.00 0.00 21 GLY A C 8
ATOM 3632 O O . GLY A 1 21 ? 4.906 -8.707 -6.249 1.00 0.00 21 GLY A O 8
ATOM 3636 N N . PHE A 1 22 ? 6.424 -7.410 -7.160 1.00 0.00 22 PHE A N 8
ATOM 3637 C CA . PHE A 1 22 ? 6.036 -7.851 -8.531 1.00 0.00 22 PHE A CA 8
ATOM 3638 C C . PHE A 1 22 ? 7.244 -7.799 -9.469 1.00 0.00 22 PHE A C 8
ATOM 3639 O O . PHE A 1 22 ? 7.393 -8.625 -10.347 1.00 0.00 22 PHE A O 8
ATOM 3656 N N . ARG A 1 23 ? 8.110 -6.839 -9.292 1.00 0.00 23 ARG A N 8
ATOM 3657 C CA . ARG A 1 23 ? 9.306 -6.748 -10.179 1.00 0.00 23 ARG A CA 8
ATOM 3658 C C . ARG A 1 23 ? 10.208 -5.589 -9.747 1.00 0.00 23 ARG A C 8
ATOM 3659 O O . ARG A 1 23 ? 11.410 -5.733 -9.640 1.00 0.00 23 ARG A O 8
ATOM 3680 N N . ASN A 1 24 ? 9.643 -4.438 -9.504 1.00 0.00 24 ASN A N 8
ATOM 3681 C CA . ASN A 1 24 ? 10.475 -3.273 -9.087 1.00 0.00 24 ASN A CA 8
ATOM 3682 C C . ASN A 1 24 ? 10.888 -3.402 -7.619 1.00 0.00 24 ASN A C 8
ATOM 3683 O O . ASN A 1 24 ? 10.113 -3.814 -6.780 1.00 0.00 24 ASN A O 8
ATOM 3694 N N . LEU A 1 25 ? 12.107 -3.049 -7.305 1.00 0.00 25 LEU A N 8
ATOM 3695 C CA . LEU A 1 25 ? 12.575 -3.147 -5.891 1.00 0.00 25 LEU A CA 8
ATOM 3696 C C . LEU A 1 25 ? 12.352 -1.816 -5.170 1.00 0.00 25 LEU A C 8
ATOM 3697 O O . LEU A 1 25 ? 13.238 -1.291 -4.528 1.00 0.00 25 LEU A O 8
ATOM 3713 N N . SER A 1 26 ? 11.173 -1.268 -5.272 1.00 0.00 26 SER A N 8
ATOM 3714 C CA . SER A 1 26 ? 10.893 0.031 -4.595 1.00 0.00 26 SER A CA 8
ATOM 3715 C C . SER A 1 26 ? 9.809 -0.153 -3.532 1.00 0.00 26 SER A C 8
ATOM 3716 O O . SER A 1 26 ? 9.516 -1.258 -3.119 1.00 0.00 26 SER A O 8
ATOM 3724 N N . LEU A 1 27 ? 9.210 0.915 -3.080 1.00 0.00 27 LEU A N 8
ATOM 3725 C CA . LEU A 1 27 ? 8.150 0.781 -2.041 1.00 0.00 27 LEU A CA 8
ATOM 3726 C C . LEU A 1 27 ? 6.833 0.351 -2.681 1.00 0.00 27 LEU A C 8
ATOM 3727 O O . LEU A 1 27 ? 6.505 -0.815 -2.712 1.00 0.00 27 LEU A O 8
ATOM 3743 N N . VAL A 1 28 ? 6.067 1.274 -3.182 1.00 0.00 28 VAL A N 8
ATOM 3744 C CA . VAL A 1 28 ? 4.771 0.885 -3.798 1.00 0.00 28 VAL A CA 8
ATOM 3745 C C . VAL A 1 28 ? 3.946 0.105 -2.770 1.00 0.00 28 VAL A C 8
ATOM 3746 O O . VAL A 1 28 ? 4.447 -0.295 -1.738 1.00 0.00 28 VAL A O 8
ATOM 3759 N N . TRP A 1 29 ? 2.690 -0.111 -3.034 1.00 0.00 29 TRP A N 8
ATOM 3760 C CA . TRP A 1 29 ? 1.853 -0.859 -2.056 1.00 0.00 29 TRP A CA 8
ATOM 3761 C C . TRP A 1 29 ? 0.921 -1.828 -2.786 1.00 0.00 29 TRP A C 8
ATOM 3762 O O . TRP A 1 29 ? 0.297 -1.484 -3.771 1.00 0.00 29 TRP A O 8
ATOM 3783 N N . GLY A 1 30 ? 0.834 -3.041 -2.314 1.00 0.00 30 GLY A N 8
ATOM 3784 C CA . GLY A 1 30 ? -0.045 -4.045 -2.987 1.00 0.00 30 GLY A CA 8
ATOM 3785 C C . GLY A 1 30 ? -1.410 -4.108 -2.295 1.00 0.00 30 GLY A C 8
ATOM 3786 O O . GLY A 1 30 ? -1.553 -4.679 -1.234 1.00 0.00 30 GLY A O 8
ATOM 3790 N N . CYS A 1 31 ? -2.420 -3.537 -2.892 1.00 0.00 31 CYS A N 8
ATOM 3791 C CA . CYS A 1 31 ? -3.774 -3.581 -2.266 1.00 0.00 31 CYS A CA 8
ATOM 3792 C C . CYS A 1 31 ? -4.267 -5.030 -2.184 1.00 0.00 31 CYS A C 8
ATOM 3793 O O . CYS A 1 31 ? -4.299 -5.741 -3.170 1.00 0.00 31 CYS A O 8
ATOM 3800 N N . SER A 1 32 ? -4.647 -5.474 -1.016 1.00 0.00 32 SER A N 8
ATOM 3801 C CA . SER A 1 32 ? -5.133 -6.879 -0.871 1.00 0.00 32 SER A CA 8
ATOM 3802 C C . SER A 1 32 ? -6.465 -6.901 -0.117 1.00 0.00 32 SER A C 8
ATOM 3803 O O . SER A 1 32 ? -6.892 -5.895 0.410 1.00 0.00 32 SER A O 8
ATOM 3811 N N . PRO A 1 33 ? -7.077 -8.054 -0.095 1.00 0.00 33 PRO A N 8
ATOM 3812 C CA . PRO A 1 33 ? -8.381 -8.215 0.599 1.00 0.00 33 PRO A CA 8
ATOM 3813 C C . PRO A 1 33 ? -8.201 -8.170 2.116 1.00 0.00 33 PRO A C 8
ATOM 3814 O O . PRO A 1 33 ? -7.456 -8.940 2.688 1.00 0.00 33 PRO A O 8
ATOM 3825 N N . VAL A 1 34 ? -8.887 -7.274 2.772 1.00 0.00 34 VAL A N 8
ATOM 3826 C CA . VAL A 1 34 ? -8.764 -7.179 4.253 1.00 0.00 34 VAL A CA 8
ATOM 3827 C C . VAL A 1 34 ? -9.343 -8.433 4.911 1.00 0.00 34 VAL A C 8
ATOM 3828 O O . VAL A 1 34 ? -10.500 -8.470 5.284 1.00 0.00 34 VAL A O 8
ATOM 3841 N N . GLU A 1 35 ? -8.543 -9.457 5.049 1.00 0.00 35 GLU A N 8
ATOM 3842 C CA . GLU A 1 35 ? -9.025 -10.725 5.681 1.00 0.00 35 GLU A CA 8
ATOM 3843 C C . GLU A 1 35 ? -10.009 -10.426 6.816 1.00 0.00 35 GLU A C 8
ATOM 3844 O O . GLU A 1 35 ? -11.195 -10.640 6.618 1.00 0.00 35 GLU A O 8
ATOM 3857 N N . ASP A 1 1 ? -12.670 5.190 0.431 1.00 0.00 1 ASP A N 9
ATOM 3858 C CA . ASP A 1 1 ? -11.503 5.775 -0.292 1.00 0.00 1 ASP A CA 9
ATOM 3859 C C . ASP A 1 1 ? -10.356 6.037 0.688 1.00 0.00 1 ASP A C 9
ATOM 3860 O O . ASP A 1 1 ? -9.882 7.148 0.821 1.00 0.00 1 ASP A O 9
ATOM 3871 N N . HIS A 1 2 ? -9.908 5.022 1.375 1.00 0.00 2 HIS A N 9
ATOM 3872 C CA . HIS A 1 2 ? -8.792 5.215 2.347 1.00 0.00 2 HIS A CA 9
ATOM 3873 C C . HIS A 1 2 ? -7.530 5.691 1.621 1.00 0.00 2 HIS A C 9
ATOM 3874 O O . HIS A 1 2 ? -7.595 6.245 0.541 1.00 0.00 2 HIS A O 9
ATOM 3888 N N . VAL A 1 3 ? -6.380 5.478 2.204 1.00 0.00 3 VAL A N 9
ATOM 3889 C CA . VAL A 1 3 ? -5.113 5.916 1.547 1.00 0.00 3 VAL A CA 9
ATOM 3890 C C . VAL A 1 3 ? -4.073 4.792 1.617 1.00 0.00 3 VAL A C 9
ATOM 3891 O O . VAL A 1 3 ? -4.323 3.744 2.176 1.00 0.00 3 VAL A O 9
ATOM 3904 N N . CYS A 1 4 ? -2.909 5.001 1.056 1.00 0.00 4 CYS A N 9
ATOM 3905 C CA . CYS A 1 4 ? -1.860 3.936 1.099 1.00 0.00 4 CYS A CA 9
ATOM 3906 C C . CYS A 1 4 ? -0.471 4.549 0.879 1.00 0.00 4 CYS A C 9
ATOM 3907 O O . CYS A 1 4 ? 0.089 4.479 -0.196 1.00 0.00 4 CYS A O 9
ATOM 3914 N N . ASP A 1 5 ? 0.089 5.140 1.901 1.00 0.00 5 ASP A N 9
ATOM 3915 C CA . ASP A 1 5 ? 1.448 5.749 1.773 1.00 0.00 5 ASP A CA 9
ATOM 3916 C C . ASP A 1 5 ? 1.440 6.924 0.789 1.00 0.00 5 ASP A C 9
ATOM 3917 O O . ASP A 1 5 ? 2.457 7.276 0.225 1.00 0.00 5 ASP A O 9
ATOM 3926 N N . ASP A 1 6 ? 0.309 7.544 0.586 1.00 0.00 6 ASP A N 9
ATOM 3927 C CA . ASP A 1 6 ? 0.250 8.709 -0.353 1.00 0.00 6 ASP A CA 9
ATOM 3928 C C . ASP A 1 6 ? 0.468 8.265 -1.808 1.00 0.00 6 ASP A C 9
ATOM 3929 O O . ASP A 1 6 ? 0.453 9.073 -2.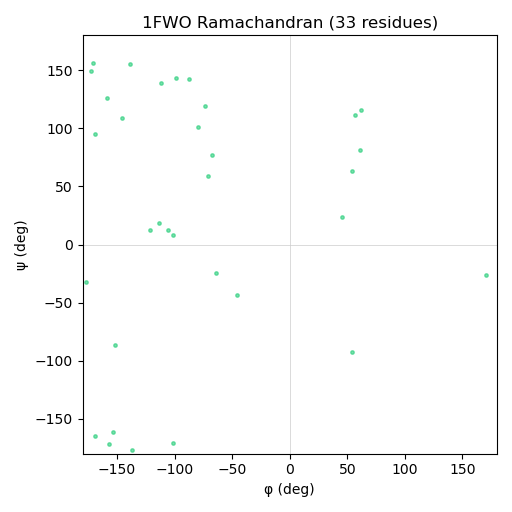714 1.00 0.00 6 ASP A O 9
ATOM 3938 N N . ASN A 1 7 ? 0.669 6.998 -2.045 1.00 0.00 7 ASN A N 9
ATOM 3939 C CA . ASN A 1 7 ? 0.886 6.533 -3.445 1.00 0.00 7 ASN A CA 9
ATOM 3940 C C . ASN A 1 7 ? -0.381 5.865 -3.982 1.00 0.00 7 ASN A C 9
ATOM 3941 O O . ASN A 1 7 ? -0.605 5.801 -5.174 1.00 0.00 7 ASN A O 9
ATOM 3952 N N . PHE A 1 8 ? -1.212 5.370 -3.109 1.00 0.00 8 PHE A N 9
ATOM 3953 C CA . PHE A 1 8 ? -2.466 4.709 -3.569 1.00 0.00 8 PHE A CA 9
ATOM 3954 C C . PHE A 1 8 ? -3.552 4.840 -2.497 1.00 0.00 8 PHE A C 9
ATOM 3955 O O . PHE A 1 8 ? -3.282 5.200 -1.368 1.00 0.00 8 PHE A O 9
ATOM 3972 N N . SER A 1 9 ? -4.777 4.551 -2.841 1.00 0.00 9 SER A N 9
ATOM 3973 C CA . SER A 1 9 ? -5.875 4.661 -1.839 1.00 0.00 9 SER A CA 9
ATOM 3974 C C . SER A 1 9 ? -6.697 3.373 -1.811 1.00 0.00 9 SER A C 9
ATOM 3975 O O . SER A 1 9 ? -6.886 2.720 -2.820 1.00 0.00 9 SER A O 9
ATOM 3983 N N . CYS A 1 10 ? -7.197 3.007 -0.665 1.00 0.00 10 CYS A N 9
ATOM 3984 C CA . CYS A 1 10 ? -8.018 1.768 -0.568 1.00 0.00 10 CYS A CA 9
ATOM 3985 C C . CYS A 1 10 ? -9.502 2.139 -0.532 1.00 0.00 10 CYS A C 9
ATOM 3986 O O . CYS A 1 10 ? -9.847 3.275 -0.289 1.00 0.00 10 CYS A O 9
ATOM 3993 N N . PRO A 1 11 ? -10.332 1.167 -0.780 1.00 0.00 11 PRO A N 9
ATOM 3994 C CA . PRO A 1 11 ? -11.793 1.406 -0.776 1.00 0.00 11 PRO A CA 9
ATOM 3995 C C . PRO A 1 11 ? -12.316 1.515 0.661 1.00 0.00 11 PRO A C 9
ATOM 3996 O O . PRO A 1 11 ? -12.361 2.585 1.235 1.00 0.00 11 PRO A O 9
ATOM 4007 N N . ALA A 1 12 ? -12.712 0.416 1.245 1.00 0.00 12 ALA A N 9
ATOM 4008 C CA . ALA A 1 12 ? -13.230 0.457 2.643 1.00 0.00 12 ALA A CA 9
ATOM 4009 C C . ALA A 1 12 ? -12.247 -0.232 3.592 1.00 0.00 12 ALA A C 9
ATOM 4010 O O . ALA A 1 12 ? -11.446 0.407 4.243 1.00 0.00 12 ALA A O 9
ATOM 4017 N N . GLY A 1 13 ? -12.301 -1.534 3.672 1.00 0.00 13 GLY A N 9
ATOM 4018 C CA . GLY A 1 13 ? -11.367 -2.261 4.578 1.00 0.00 13 GLY A CA 9
ATOM 4019 C C . GLY A 1 13 ? -10.057 -2.541 3.841 1.00 0.00 13 GLY A C 9
ATOM 4020 O O . GLY A 1 13 ? -9.069 -1.860 4.030 1.00 0.00 13 GLY A O 9
ATOM 4024 N N . SER A 1 14 ? -10.039 -3.538 2.998 1.00 0.00 14 SER A N 9
ATOM 4025 C CA . SER A 1 14 ? -8.791 -3.858 2.248 1.00 0.00 14 SER A CA 9
ATOM 4026 C C . SER A 1 14 ? -7.579 -3.798 3.181 1.00 0.00 14 SER A C 9
ATOM 4027 O O . SER A 1 14 ? -7.701 -3.933 4.382 1.00 0.00 14 SER A O 9
ATOM 4035 N N . THR A 1 15 ? -6.411 -3.592 2.635 1.00 0.00 15 THR A N 9
ATOM 4036 C CA . THR A 1 15 ? -5.192 -3.519 3.490 1.00 0.00 15 THR A CA 9
ATOM 4037 C C . THR A 1 15 ? -4.041 -2.875 2.717 1.00 0.00 15 THR A C 9
ATOM 4038 O O . THR A 1 15 ? -3.747 -3.243 1.598 1.00 0.00 15 THR A O 9
ATOM 4049 N N . CYS A 1 16 ? -3.383 -1.917 3.308 1.00 0.00 16 CYS A N 9
ATOM 4050 C CA . CYS A 1 16 ? -2.250 -1.255 2.606 1.00 0.00 16 CYS A CA 9
ATOM 4051 C C . CYS A 1 16 ? -0.980 -2.094 2.751 1.00 0.00 16 CYS A C 9
ATOM 4052 O O . CYS A 1 16 ? -0.562 -2.420 3.845 1.00 0.00 16 CYS A O 9
ATOM 4059 N N . SER A 1 17 ? -0.368 -2.452 1.656 1.00 0.00 17 SER A N 9
ATOM 4060 C CA . SER A 1 17 ? 0.871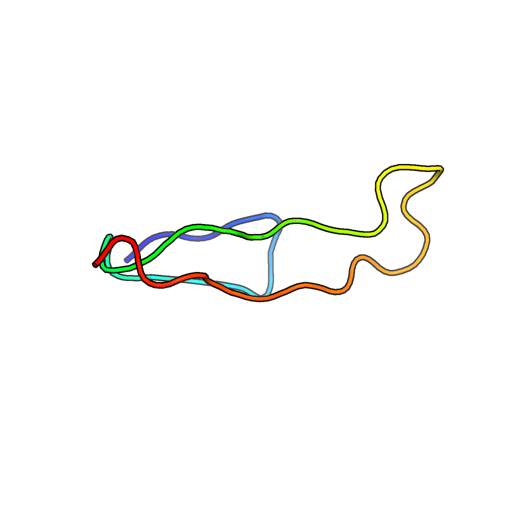 -3.277 1.731 1.00 0.00 17 SER A CA 9
ATOM 4061 C C . SER A 1 17 ? 2.114 -2.385 1.697 1.00 0.00 17 SER A C 9
ATOM 4062 O O . SER A 1 17 ? 2.102 -1.260 2.157 1.00 0.00 17 SER A O 9
ATOM 4070 N N . SER A 1 18 ? 3.188 -2.887 1.153 1.00 0.00 18 SER A N 9
ATOM 4071 C CA . SER A 1 18 ? 4.448 -2.089 1.079 1.00 0.00 18 SER A CA 9
ATOM 4072 C C . SER A 1 18 ? 5.605 -2.996 0.655 1.00 0.00 18 SER A C 9
ATOM 4073 O O . SER A 1 18 ? 6.638 -3.047 1.293 1.00 0.00 18 SER A O 9
ATOM 4081 N N . ALA A 1 19 ? 5.428 -3.723 -0.412 1.00 0.00 19 ALA A N 9
ATOM 4082 C CA . ALA A 1 19 ? 6.500 -4.648 -0.884 1.00 0.00 19 ALA A CA 9
ATOM 4083 C C . ALA A 1 19 ? 7.747 -3.879 -1.325 1.00 0.00 19 ALA A C 9
ATOM 4084 O O . ALA A 1 19 ? 7.911 -2.715 -1.023 1.00 0.00 19 ALA A O 9
ATOM 4091 N N . PHE A 1 20 ? 8.631 -4.533 -2.034 1.00 0.00 20 PHE A N 9
ATOM 4092 C CA . PHE A 1 20 ? 9.879 -3.859 -2.498 1.00 0.00 20 PHE A CA 9
ATOM 4093 C C . PHE A 1 20 ? 10.395 -4.523 -3.779 1.00 0.00 20 PHE A C 9
ATOM 4094 O O . PHE A 1 20 ? 10.097 -4.093 -4.875 1.00 0.00 20 PHE A O 9
ATOM 4111 N N . GLY A 1 21 ? 11.166 -5.568 -3.648 1.00 0.00 21 GLY A N 9
ATOM 4112 C CA . GLY A 1 21 ? 11.700 -6.257 -4.856 1.00 0.00 21 GLY A CA 9
ATOM 4113 C C . GLY A 1 21 ? 12.711 -7.323 -4.432 1.00 0.00 21 GLY A C 9
ATOM 4114 O O . GLY A 1 21 ? 12.447 -8.506 -4.504 1.00 0.00 21 GLY A O 9
ATOM 4118 N N . PHE A 1 22 ? 13.869 -6.915 -3.990 1.00 0.00 22 PHE A N 9
ATOM 4119 C CA . PHE A 1 22 ? 14.896 -7.906 -3.562 1.00 0.00 22 PHE A CA 9
ATOM 4120 C C . PHE A 1 22 ? 15.627 -7.393 -2.312 1.00 0.00 22 PHE A C 9
ATOM 4121 O O . PHE A 1 22 ? 15.945 -8.144 -1.411 1.00 0.00 22 PHE A O 9
ATOM 4138 N N . ARG A 1 23 ? 15.891 -6.117 -2.257 1.00 0.00 23 ARG A N 9
ATOM 4139 C CA . ARG A 1 23 ? 16.597 -5.548 -1.077 1.00 0.00 23 ARG A CA 9
ATOM 4140 C C . ARG A 1 23 ? 15.750 -4.438 -0.447 1.00 0.00 23 ARG A C 9
ATOM 4141 O O . ARG A 1 23 ? 15.001 -4.666 0.482 1.00 0.00 23 ARG A O 9
ATOM 4162 N N . ASN A 1 24 ? 15.858 -3.238 -0.950 1.00 0.00 24 ASN A N 9
ATOM 4163 C CA . ASN A 1 24 ? 15.054 -2.119 -0.382 1.00 0.00 24 ASN A CA 9
ATOM 4164 C C . ASN A 1 24 ? 15.274 -0.841 -1.198 1.00 0.00 24 ASN A C 9
ATOM 4165 O O . ASN A 1 24 ? 15.632 0.192 -0.668 1.00 0.00 24 ASN A O 9
ATOM 4176 N N . LEU A 1 25 ? 15.056 -0.905 -2.484 1.00 0.00 25 LEU A N 9
ATOM 4177 C CA . LEU A 1 25 ? 15.245 0.303 -3.339 1.00 0.00 25 LEU A CA 9
ATOM 4178 C C . LEU A 1 25 ? 13.896 0.986 -3.585 1.00 0.00 25 LEU A C 9
ATOM 4179 O O . LEU A 1 25 ? 13.740 2.172 -3.379 1.00 0.00 25 LEU A O 9
ATOM 4195 N N . SER A 1 26 ? 12.922 0.236 -4.026 1.00 0.00 26 SER A N 9
ATOM 4196 C CA . SER A 1 26 ? 11.579 0.827 -4.290 1.00 0.00 26 SER A CA 9
ATOM 4197 C C . SER A 1 26 ? 10.492 -0.076 -3.702 1.00 0.00 26 SER A C 9
ATOM 4198 O O . SER A 1 26 ? 10.482 -1.272 -3.919 1.00 0.00 26 SER A O 9
ATOM 4206 N N . LEU A 1 27 ? 9.584 0.483 -2.953 1.00 0.00 27 LEU A N 9
ATOM 4207 C CA . LEU A 1 27 ? 8.506 -0.349 -2.345 1.00 0.00 27 LEU A CA 9
ATOM 4208 C C . LEU A 1 27 ? 7.779 -1.164 -3.418 1.00 0.00 27 LEU A C 9
ATOM 4209 O O . LEU A 1 27 ? 7.819 -2.378 -3.422 1.00 0.00 27 LEU A O 9
ATOM 4225 N N . VAL A 1 28 ? 7.108 -0.507 -4.325 1.00 0.00 28 VAL A N 9
ATOM 4226 C CA . VAL A 1 28 ? 6.375 -1.247 -5.392 1.00 0.00 28 VAL A CA 9
ATOM 4227 C C . VAL A 1 28 ? 5.305 -2.159 -4.770 1.00 0.00 28 VAL A C 9
ATOM 4228 O O . VAL A 1 28 ? 5.589 -3.259 -4.336 1.00 0.00 28 VAL A O 9
ATOM 4241 N N . TRP A 1 29 ? 4.077 -1.710 -4.733 1.00 0.00 29 TRP A N 9
ATOM 4242 C CA . TRP A 1 29 ? 2.985 -2.549 -4.151 1.00 0.00 29 TRP A CA 9
ATOM 4243 C C . TRP A 1 29 ? 1.649 -1.803 -4.212 1.00 0.00 29 TRP A C 9
ATOM 4244 O O . TRP A 1 29 ? 1.479 -0.874 -4.977 1.00 0.00 29 TRP A O 9
ATOM 4265 N N . GLY A 1 30 ? 0.700 -2.202 -3.407 1.00 0.00 30 GLY A N 9
ATOM 4266 C CA . GLY A 1 30 ? -0.623 -1.518 -3.415 1.00 0.00 30 GLY A CA 9
ATOM 4267 C C . GLY A 1 30 ? -1.500 -2.079 -2.294 1.00 0.00 30 GLY A C 9
ATOM 4268 O O . GLY A 1 30 ? -1.104 -2.971 -1.569 1.00 0.00 30 GLY A O 9
ATOM 4272 N N . CYS A 1 31 ? -2.690 -1.563 -2.145 1.00 0.00 31 CYS A N 9
ATOM 4273 C CA . CYS A 1 31 ? -3.597 -2.064 -1.073 1.00 0.00 31 CYS A CA 9
ATOM 4274 C C . CYS A 1 31 ? -4.142 -3.446 -1.445 1.00 0.00 31 CYS A C 9
ATOM 4275 O O . CYS A 1 31 ? -4.544 -3.683 -2.567 1.00 0.00 31 CYS A O 9
ATOM 4282 N N . SER A 1 32 ? -4.166 -4.356 -0.511 1.00 0.00 32 SER A N 9
ATOM 4283 C CA . SER A 1 32 ? -4.691 -5.718 -0.811 1.00 0.00 32 SER A CA 9
ATOM 4284 C C . SER A 1 32 ? -6.165 -5.804 -0.400 1.00 0.00 32 SER A C 9
ATOM 4285 O O . SER A 1 32 ? -6.517 -5.473 0.715 1.00 0.00 32 SER A O 9
ATOM 4293 N N . PRO A 1 33 ? -6.981 -6.240 -1.321 1.00 0.00 33 PRO A N 9
ATOM 4294 C CA . PRO A 1 33 ? -8.437 -6.359 -1.055 1.00 0.00 33 PRO A CA 9
ATOM 4295 C C . PRO A 1 33 ? -8.726 -7.534 -0.114 1.00 0.00 33 PRO A C 9
ATOM 4296 O O . PRO A 1 33 ? -9.439 -8.453 -0.465 1.00 0.00 33 PRO A O 9
ATOM 4307 N N . VAL A 1 34 ? -8.182 -7.498 1.077 1.00 0.00 34 VAL A N 9
ATOM 4308 C CA . VAL A 1 34 ? -8.415 -8.599 2.068 1.00 0.00 34 VAL A CA 9
ATOM 4309 C C . VAL A 1 34 ? -8.596 -9.951 1.369 1.00 0.00 34 VAL A C 9
ATOM 4310 O O . VAL A 1 34 ? -9.555 -10.659 1.605 1.00 0.00 34 VAL A O 9
ATOM 4323 N N . GLU A 1 35 ? -7.680 -10.319 0.514 1.00 0.00 35 GLU A N 9
ATOM 4324 C CA . GLU A 1 35 ? -7.802 -11.627 -0.192 1.00 0.00 35 GLU A CA 9
ATOM 4325 C C . GLU A 1 35 ? -6.413 -12.177 -0.528 1.00 0.00 35 GLU A C 9
ATOM 4326 O O . GLU A 1 35 ? -5.740 -11.573 -1.346 1.00 0.00 35 GLU A O 9
ATOM 4339 N N . ASP A 1 1 ? -13.169 5.108 0.276 1.00 0.00 1 ASP A N 10
ATOM 4340 C CA . ASP A 1 1 ? -11.861 5.695 -0.143 1.00 0.00 1 ASP A CA 10
ATOM 4341 C C . ASP A 1 1 ? -10.883 5.708 1.037 1.00 0.00 1 ASP A C 10
ATOM 4342 O O . ASP A 1 1 ? -11.215 6.132 2.127 1.00 0.00 1 ASP A O 10
ATOM 4353 N N . HIS A 1 2 ? -9.679 5.247 0.829 1.00 0.00 2 HIS A N 10
ATOM 4354 C CA . HIS A 1 2 ? -8.680 5.230 1.937 1.00 0.00 2 HIS A CA 10
ATOM 4355 C C . HIS A 1 2 ? -7.260 5.367 1.376 1.00 0.00 2 HIS A C 10
ATOM 4356 O O . HIS A 1 2 ? -7.062 5.462 0.181 1.00 0.00 2 HIS A O 10
ATOM 4370 N N . VAL A 1 3 ? -6.268 5.377 2.228 1.00 0.00 3 VAL A N 10
ATOM 4371 C CA . VAL A 1 3 ? -4.863 5.509 1.739 1.00 0.00 3 VAL A CA 10
ATOM 4372 C C . VAL A 1 3 ? -3.912 4.691 2.618 1.00 0.00 3 VAL A C 10
ATOM 4373 O O . VAL A 1 3 ? -4.054 4.644 3.824 1.00 0.00 3 VAL A O 10
ATOM 4386 N N . CYS A 1 4 ? -2.942 4.047 2.025 1.00 0.00 4 CYS A N 10
ATOM 4387 C CA . CYS A 1 4 ? -1.988 3.233 2.837 1.00 0.00 4 CYS A CA 10
ATOM 4388 C C . CYS A 1 4 ? -0.656 3.975 3.019 1.00 0.00 4 CYS A C 10
ATOM 4389 O O . CYS A 1 4 ? -0.126 4.047 4.110 1.00 0.00 4 CYS A O 10
ATOM 4396 N N . ASP A 1 5 ? -0.108 4.530 1.966 1.00 0.00 5 ASP A N 10
ATOM 4397 C CA . ASP A 1 5 ? 1.190 5.262 2.102 1.00 0.00 5 ASP A CA 10
ATOM 4398 C C . ASP A 1 5 ? 1.237 6.471 1.159 1.00 0.00 5 ASP A C 10
ATOM 4399 O O . ASP A 1 5 ? 2.240 6.729 0.524 1.00 0.00 5 ASP A O 10
ATOM 4408 N N . ASP A 1 6 ? 0.170 7.216 1.068 1.00 0.00 6 ASP A N 10
ATOM 4409 C CA . ASP A 1 6 ? 0.169 8.411 0.171 1.00 0.00 6 ASP A CA 10
ATOM 4410 C C . ASP A 1 6 ? 0.261 7.990 -1.299 1.00 0.00 6 ASP A C 10
ATOM 4411 O O . ASP A 1 6 ? -0.602 8.290 -2.097 1.00 0.00 6 ASP A O 10
ATOM 4420 N N . ASN A 1 7 ? 1.312 7.307 -1.662 1.00 0.00 7 ASN A N 10
ATOM 4421 C CA . ASN A 1 7 ? 1.477 6.876 -3.080 1.00 0.00 7 ASN A CA 10
ATOM 4422 C C . ASN A 1 7 ? 0.326 5.957 -3.507 1.00 0.00 7 ASN A C 10
ATOM 4423 O O . ASN A 1 7 ? 0.165 5.655 -4.673 1.00 0.00 7 ASN A O 10
ATOM 4434 N N . PHE A 1 8 ? -0.475 5.511 -2.578 1.00 0.00 8 PHE A N 10
ATOM 4435 C CA . PHE A 1 8 ? -1.612 4.613 -2.945 1.00 0.00 8 PHE A CA 10
ATOM 4436 C C . PHE A 1 8 ? -2.922 5.158 -2.371 1.00 0.00 8 PHE A C 10
ATOM 4437 O O . PHE A 1 8 ? -2.966 6.238 -1.816 1.00 0.00 8 PHE A O 10
ATOM 4454 N N . SER A 1 9 ? -3.991 4.420 -2.498 1.00 0.00 9 SER A N 10
ATOM 4455 C CA . SER A 1 9 ? -5.294 4.900 -1.955 1.00 0.00 9 SER A CA 10
ATOM 4456 C C . SER A 1 9 ? -6.229 3.719 -1.680 1.00 0.00 9 SER A C 10
ATOM 4457 O O . SER A 1 9 ? -6.226 3.151 -0.605 1.00 0.00 9 SER A O 10
ATOM 4465 N N . CYS A 1 10 ? -7.031 3.343 -2.640 1.00 0.00 10 CYS A N 10
ATOM 4466 C CA . CYS A 1 10 ? -7.965 2.199 -2.428 1.00 0.00 10 CYS A CA 10
ATOM 4467 C C . CYS A 1 10 ? -8.979 2.539 -1.331 1.00 0.00 10 CYS A C 10
ATOM 4468 O O . CYS A 1 10 ? -8.740 3.403 -0.510 1.00 0.00 10 CYS A O 10
ATOM 4475 N N . PRO A 1 11 ? -10.087 1.846 -1.359 1.00 0.00 11 PRO A N 10
ATOM 4476 C CA . PRO A 1 11 ? -11.161 2.077 -0.360 1.00 0.00 11 PRO A CA 10
ATOM 4477 C C . PRO A 1 11 ? -10.763 1.508 1.006 1.00 0.00 11 PRO A C 10
ATOM 4478 O O . PRO A 1 11 ? -9.691 0.961 1.176 1.00 0.00 11 PRO A O 10
ATOM 4489 N N . ALA A 1 12 ? -11.624 1.630 1.981 1.00 0.00 12 ALA A N 10
ATOM 4490 C CA . ALA A 1 12 ? -11.302 1.096 3.337 1.00 0.00 12 ALA A CA 10
ATOM 4491 C C . ALA A 1 12 ? -11.495 -0.423 3.367 1.00 0.00 12 ALA A C 10
ATOM 4492 O O . ALA A 1 12 ? -10.845 -1.127 4.114 1.00 0.00 12 ALA A O 10
ATOM 4499 N N . GLY A 1 13 ? -12.382 -0.936 2.558 1.00 0.00 13 GLY A N 10
ATOM 4500 C CA . GLY A 1 13 ? -12.610 -2.409 2.542 1.00 0.00 13 GLY A CA 10
ATOM 4501 C C . GLY A 1 13 ? -11.268 -3.128 2.388 1.00 0.00 13 GLY A C 10
ATOM 4502 O O . GLY A 1 13 ? -10.892 -3.947 3.203 1.00 0.00 13 GLY A O 10
ATOM 4506 N N . SER A 1 14 ? -10.541 -2.823 1.347 1.00 0.00 14 SER A N 10
ATOM 4507 C CA . SER A 1 14 ? -9.219 -3.481 1.136 1.00 0.00 14 SER A CA 10
ATOM 4508 C C . SER A 1 14 ? -8.124 -2.712 1.885 1.00 0.00 14 SER A C 10
ATOM 4509 O O . SER A 1 14 ? -8.381 -1.711 2.523 1.00 0.00 14 SER A O 10
ATOM 4517 N N . THR A 1 15 ? -6.907 -3.173 1.808 1.00 0.00 15 THR A N 10
ATOM 4518 C CA . THR A 1 15 ? -5.791 -2.473 2.507 1.00 0.00 15 THR A CA 10
ATOM 4519 C C . THR A 1 15 ? -4.670 -2.168 1.503 1.00 0.00 15 THR A C 10
ATOM 4520 O O . THR A 1 15 ? -4.804 -1.302 0.661 1.00 0.00 15 THR A O 10
ATOM 4531 N N . CYS A 1 16 ? -3.571 -2.876 1.566 1.00 0.00 16 CYS A N 10
ATOM 4532 C CA . CYS A 1 16 ? -2.467 -2.620 0.594 1.00 0.00 16 CYS A CA 10
ATOM 4533 C C . CYS A 1 16 ? -1.429 -3.742 0.654 1.00 0.00 16 CYS A C 10
ATOM 4534 O O . CYS A 1 16 ? -0.909 -4.066 1.703 1.00 0.00 16 CYS A O 10
ATOM 4541 N N . SER A 1 17 ? -1.126 -4.332 -0.472 1.00 0.00 17 SER A N 10
ATOM 4542 C CA . SER A 1 17 ? -0.119 -5.432 -0.498 1.00 0.00 17 SER A CA 10
ATOM 4543 C C . SER A 1 17 ? 1.060 -5.081 0.413 1.00 0.00 17 SER A C 10
ATOM 4544 O O . SER A 1 17 ? 1.248 -5.674 1.456 1.00 0.00 17 SER A O 10
ATOM 4552 N N . SER A 1 18 ? 1.847 -4.114 0.033 1.00 0.00 18 SER A N 10
ATOM 4553 C CA . SER A 1 18 ? 3.001 -3.722 0.890 1.00 0.00 18 SER A CA 10
ATOM 4554 C C . SER A 1 18 ? 3.850 -2.633 0.215 1.00 0.00 18 SER A C 10
ATOM 4555 O O . SER A 1 18 ? 3.421 -1.505 0.081 1.00 0.00 18 SER A O 10
ATOM 4563 N N . ALA A 1 19 ? 5.053 -2.945 -0.197 1.00 0.00 19 ALA A N 10
ATOM 4564 C CA . ALA A 1 19 ? 5.909 -1.906 -0.844 1.00 0.00 19 ALA A CA 10
ATOM 4565 C C . ALA A 1 19 ? 7.105 -2.561 -1.534 1.00 0.00 19 ALA A C 10
ATOM 4566 O O . ALA A 1 19 ? 7.347 -2.358 -2.706 1.00 0.00 19 ALA A O 10
ATOM 4573 N N . PHE A 1 20 ? 7.852 -3.348 -0.815 1.00 0.00 20 PHE A N 10
ATOM 4574 C CA . PHE A 1 20 ? 9.032 -4.023 -1.428 1.00 0.00 20 PHE A CA 10
ATOM 4575 C C . PHE A 1 20 ? 9.233 -5.396 -0.784 1.00 0.00 20 PHE A C 10
ATOM 4576 O O . PHE A 1 20 ? 8.344 -5.927 -0.147 1.00 0.00 20 PHE A O 10
ATOM 4593 N N . GLY A 1 21 ? 10.390 -5.976 -0.939 1.00 0.00 21 GLY A N 10
ATOM 4594 C CA . GLY A 1 21 ? 10.637 -7.312 -0.328 1.00 0.00 21 GLY A CA 10
ATOM 4595 C C . GLY A 1 21 ? 10.966 -7.138 1.154 1.00 0.00 21 GLY A C 10
ATOM 4596 O O . GLY A 1 21 ? 10.088 -7.026 1.987 1.00 0.00 21 GLY A O 10
ATOM 4600 N N . PHE A 1 22 ? 12.226 -7.108 1.492 1.00 0.00 22 PHE A N 10
ATOM 4601 C CA . PHE A 1 22 ? 12.611 -6.936 2.921 1.00 0.00 22 PHE A CA 10
ATOM 4602 C C . PHE A 1 22 ? 13.702 -5.867 3.043 1.00 0.00 22 PHE A C 10
ATOM 4603 O O . PHE A 1 22 ? 14.311 -5.699 4.080 1.00 0.00 22 PHE A O 10
ATOM 4620 N N . ARG A 1 23 ? 13.942 -5.138 1.987 1.00 0.00 23 ARG A N 10
ATOM 4621 C CA . ARG A 1 23 ? 14.983 -4.073 2.032 1.00 0.00 23 ARG A CA 10
ATOM 4622 C C . ARG A 1 23 ? 14.370 -2.726 1.621 1.00 0.00 23 ARG A C 10
ATOM 4623 O O . ARG A 1 23 ? 13.420 -2.264 2.222 1.00 0.00 23 ARG A O 10
ATOM 4644 N N . ASN A 1 24 ? 14.894 -2.091 0.603 1.00 0.00 24 ASN A N 10
ATOM 4645 C CA . ASN A 1 24 ? 14.324 -0.784 0.169 1.00 0.00 24 ASN A CA 10
ATOM 4646 C C . ASN A 1 24 ? 14.447 -0.633 -1.350 1.00 0.00 24 ASN A C 10
ATOM 4647 O O . ASN A 1 24 ? 14.591 0.457 -1.863 1.00 0.00 24 ASN A O 10
ATOM 4658 N N . LEU A 1 25 ? 14.390 -1.722 -2.070 1.00 0.00 25 LEU A N 10
ATOM 4659 C CA . LEU A 1 25 ? 14.503 -1.644 -3.557 1.00 0.00 25 LEU A CA 10
ATOM 4660 C C . LEU A 1 25 ? 13.690 -0.460 -4.084 1.00 0.00 25 LEU A C 10
ATOM 4661 O O . LEU A 1 25 ? 14.167 0.340 -4.863 1.00 0.00 25 LEU A O 10
ATOM 4677 N N . SER A 1 26 ? 12.460 -0.346 -3.660 1.00 0.00 26 SER A N 10
ATOM 4678 C CA . SER A 1 26 ? 11.605 0.781 -4.131 1.00 0.00 26 SER A CA 10
ATOM 4679 C C . SER A 1 26 ? 10.157 0.548 -3.696 1.00 0.00 26 SER A C 10
ATOM 4680 O O . SER A 1 26 ? 9.797 -0.526 -3.257 1.00 0.00 26 SER A O 10
ATOM 4688 N N . LEU A 1 27 ? 9.325 1.545 -3.809 1.00 0.00 27 LEU A N 10
ATOM 4689 C CA . LEU A 1 27 ? 7.902 1.373 -3.395 1.00 0.00 27 LEU A CA 10
ATOM 4690 C C . LEU A 1 27 ? 7.120 0.614 -4.469 1.00 0.00 27 LEU A C 10
ATOM 4691 O O . LEU A 1 27 ? 6.390 1.195 -5.248 1.00 0.00 27 LEU A O 10
ATOM 4707 N N . VAL A 1 28 ? 7.262 -0.681 -4.509 1.00 0.00 28 VAL A N 10
ATOM 4708 C CA . VAL A 1 28 ? 6.524 -1.488 -5.522 1.00 0.00 28 VAL A CA 10
ATOM 4709 C C . VAL A 1 28 ? 5.471 -2.350 -4.816 1.00 0.00 28 VAL A C 10
ATOM 4710 O O . VAL A 1 28 ? 5.770 -3.398 -4.281 1.00 0.00 28 VAL A O 10
ATOM 4723 N N . TRP A 1 29 ? 4.244 -1.904 -4.793 1.00 0.00 29 TRP A N 10
ATOM 4724 C CA . TRP A 1 29 ? 3.182 -2.685 -4.102 1.00 0.00 29 TRP A CA 10
ATOM 4725 C C . TRP A 1 29 ? 1.801 -2.319 -4.650 1.00 0.00 29 TRP A C 10
ATOM 4726 O O . TRP A 1 29 ? 1.672 -1.870 -5.771 1.00 0.00 29 TRP A O 10
ATOM 4747 N N . GLY A 1 30 ? 0.764 -2.509 -3.875 1.00 0.00 30 GLY A N 10
ATOM 4748 C CA . GLY A 1 30 ? -0.596 -2.169 -4.386 1.00 0.00 30 GLY A CA 10
ATOM 4749 C C . GLY A 1 30 ? -1.654 -2.411 -3.306 1.00 0.00 30 GLY A C 10
ATOM 4750 O O . GLY A 1 30 ? -1.383 -2.332 -2.125 1.00 0.00 30 GLY A O 10
ATOM 4754 N N . CYS A 1 31 ? -2.866 -2.693 -3.713 1.00 0.00 31 CYS A N 10
ATOM 4755 C CA . CYS A 1 31 ? -3.960 -2.929 -2.726 1.00 0.00 31 CYS A CA 10
ATOM 4756 C C . CYS A 1 31 ? -3.954 -4.377 -2.230 1.00 0.00 31 CYS A C 10
ATOM 4757 O O . CYS A 1 31 ? -3.172 -5.197 -2.669 1.00 0.00 31 CYS A O 10
ATOM 4764 N N . SER A 1 32 ? -4.828 -4.689 -1.312 1.00 0.00 32 SER A N 10
ATOM 4765 C CA . SER A 1 32 ? -4.900 -6.077 -0.769 1.00 0.00 32 SER A CA 10
ATOM 4766 C C . SER A 1 32 ? -6.158 -6.232 0.092 1.00 0.00 32 SER A C 10
ATOM 4767 O O . SER A 1 32 ? -6.547 -5.315 0.782 1.00 0.00 32 SER A O 10
ATOM 4775 N N . PRO A 1 33 ? -6.755 -7.389 0.019 1.00 0.00 33 PRO A N 10
ATOM 4776 C CA . PRO A 1 33 ? -7.986 -7.654 0.804 1.00 0.00 33 PRO A CA 10
ATOM 4777 C C . PRO A 1 33 ? -7.659 -7.778 2.294 1.00 0.00 33 PRO A C 10
ATOM 4778 O O . PRO A 1 33 ? -6.807 -8.549 2.690 1.00 0.00 33 PRO A O 10
ATOM 4789 N N . VAL A 1 34 ? -8.333 -7.029 3.122 1.00 0.00 34 VAL A N 10
ATOM 4790 C CA . VAL A 1 34 ? -8.069 -7.111 4.586 1.00 0.00 34 VAL A CA 10
ATOM 4791 C C . VAL A 1 34 ? -8.544 -8.463 5.122 1.00 0.00 34 VAL A C 10
ATOM 4792 O O . VAL A 1 34 ? -8.251 -8.837 6.240 1.00 0.00 34 VAL A O 10
ATOM 4805 N N . GLU A 1 35 ? -9.277 -9.195 4.321 1.00 0.00 35 GLU A N 10
ATOM 4806 C CA . GLU A 1 35 ? -9.785 -10.529 4.759 1.00 0.00 35 GLU A CA 10
ATOM 4807 C C . GLU A 1 35 ? -10.175 -10.497 6.240 1.00 0.00 35 GLU A C 10
ATOM 4808 O O . GLU A 1 35 ? -10.177 -11.553 6.853 1.00 0.00 35 GLU A O 10
#

Secondary structure (DSSP, 8-state):
---SSSS----SSSEE-----SS-SS----EE---

Nearest PDB structures (foldseek):
  1fwo-assembly1_A  TM=6.844E-01  e=9.577E-04  unclassified
  9c6m-assembly2_E  TM=3.864E-01  e=6.671E+00  Yasminevirus sp. GU-2018
  1fwo-assembly1_A  TM=6.330E-01  e=1.185E-03  unclassified
  1fwo-assembly1_A  TM=1.029E+00  e=1.967E-06  unclassified
  2l66-assembly1_B  TM=4.736E-01  e=9.017E+00  Saccharolobus solfataricus 98/2

Foldseek 3Di:
DAAAPVVAGDDPQWHWQFADDPDPPTGDTGIGGPD